Protein AF-A0A8H3B1V2-F1 (afdb_monomer)

Radius of gyration: 26.83 Å; Cα contacts (8 Å, |Δi|>4): 113; chains: 1; bounding box: 73×85×75 Å

Mean predicted aligned error: 14.47 Å

Foldseek 3Di:
DDDDDDDDDDDDDDDDDDDPPPPPDPPPDDADPPVLCVVQDLLVLLLVVLVPDPDLCVLVNVLSRLVSVLLSLVCVLCVPDPLNVVLSVLVSVLSNLCSVQQDPDADPVLSVLLNVLSVVSVVLSVVSVVCSPPVNSVVVVVDVVSVVVSVVSSVSNSVSSVVNSVSSNCVVVVVVVVVPPDDD

Secondary structure (DSSP, 8-state):
--PPP----------------------S-S---HHHHTT-HHHHHHHHHHHH--STTHHHHHHHHHHHHHHHHHHHHHTT-HHHHHHHHHHHHHHHHHHHH--S---HHHHHHHHHHHHHHHHHHHHHHHHTSHHHHHHHHH-HHHHHHHHHHHHHHHHHHHHHHHHH-HHHHHHHHHHS----

Organism: NCBI:txid456999

Structure (mmCIF, N/CA/C/O backbone):
data_AF-A0A8H3B1V2-F1
#
_entry.id   AF-A0A8H3B1V2-F1
#
loop_
_atom_site.group_PDB
_atom_site.id
_atom_site.type_symbol
_atom_site.label_atom_id
_atom_site.label_alt_id
_atom_site.label_comp_id
_atom_site.label_asym_id
_atom_site.label_entity_id
_atom_site.label_seq_id
_atom_site.pdbx_PDB_ins_code
_atom_site.Cartn_x
_atom_site.Cartn_y
_atom_site.Cartn_z
_atom_site.occupancy
_atom_site.B_iso_or_equiv
_atom_site.auth_seq_id
_atom_site.auth_comp_id
_atom_site.auth_asym_id
_atom_site.auth_atom_id
_atom_site.pdbx_PDB_model_num
ATOM 1 N N . MET A 1 1 ? -48.947 58.799 45.509 1.00 44.72 1 MET A N 1
ATOM 2 C CA . MET A 1 1 ? -49.252 57.367 45.323 1.00 44.72 1 MET A CA 1
ATOM 3 C C . MET A 1 1 ? -49.277 57.092 43.830 1.00 44.72 1 MET A C 1
ATOM 5 O O . MET A 1 1 ? -49.995 57.786 43.129 1.00 44.72 1 MET A O 1
ATOM 9 N N . SER A 1 2 ? -48.433 56.148 43.408 1.00 44.19 2 SER A N 1
ATOM 10 C CA . SER A 1 2 ? -48.340 55.470 42.105 1.00 44.19 2 SER A CA 1
ATOM 11 C C . SER A 1 2 ? -48.244 56.312 40.829 1.00 44.19 2 SER A C 1
ATOM 13 O O . SER A 1 2 ? -49.246 56.637 40.202 1.00 44.19 2 SER A O 1
ATOM 15 N N . SER A 1 3 ? -47.002 56.538 40.394 1.00 45.44 3 SER A N 1
ATOM 16 C CA . SER A 1 3 ? -46.664 56.810 38.995 1.00 45.44 3 SER A CA 1
ATOM 17 C C . SER A 1 3 ? -46.372 55.481 38.301 1.00 45.44 3 SER A C 1
ATOM 19 O O . SER A 1 3 ? -45.584 54.682 38.808 1.00 45.44 3 SER A O 1
ATOM 21 N N . GLY A 1 4 ? -47.050 55.237 37.181 1.00 42.41 4 GLY A N 1
ATOM 22 C CA . GLY A 1 4 ? -46.881 54.051 36.350 1.00 42.41 4 GLY A CA 1
ATOM 23 C C . GLY A 1 4 ? -45.582 54.060 35.546 1.00 42.41 4 GLY A C 1
ATOM 24 O O . GLY A 1 4 ? -45.021 55.109 35.237 1.00 42.41 4 GLY A O 1
ATOM 25 N N . THR A 1 5 ? -45.132 52.860 35.203 1.00 55.06 5 THR A N 1
ATOM 26 C CA . THR A 1 5 ? -44.024 52.588 34.283 1.00 55.06 5 THR A CA 1
ATOM 27 C C . THR A 1 5 ? -44.588 52.243 32.903 1.00 55.06 5 THR A C 1
ATOM 29 O O . THR A 1 5 ? -45.595 51.537 32.821 1.00 55.06 5 THR A O 1
ATOM 32 N N . PRO A 1 6 ? -43.921 52.684 31.827 1.00 55.12 6 PRO A N 1
ATOM 33 C CA . PRO A 1 6 ? -43.688 51.806 30.681 1.00 55.12 6 PRO A CA 1
ATOM 34 C C . PRO A 1 6 ? -42.211 51.810 30.214 1.00 55.12 6 PRO A C 1
ATOM 36 O O . PRO A 1 6 ? -41.419 52.604 30.723 1.00 55.12 6 PRO A O 1
ATOM 39 N N . PRO A 1 7 ? -41.823 50.877 29.317 1.00 55.69 7 PRO A N 1
ATOM 40 C CA . PRO A 1 7 ? -40.494 50.262 29.340 1.00 55.69 7 PRO A CA 1
ATOM 41 C C . PRO A 1 7 ? -39.662 50.423 28.044 1.00 55.69 7 PRO A C 1
ATOM 43 O O . PRO A 1 7 ? -40.175 50.873 27.026 1.00 55.69 7 PRO A O 1
ATOM 46 N N . LEU A 1 8 ? -38.427 49.899 28.126 1.00 45.94 8 LEU A N 1
ATOM 47 C CA . LEU A 1 8 ? -37.491 49.463 27.066 1.00 45.94 8 LEU A CA 1
ATOM 48 C C . LEU A 1 8 ? -36.671 50.538 26.332 1.00 45.94 8 LEU A C 1
ATOM 50 O O . LEU A 1 8 ? -37.226 51.387 25.652 1.00 45.94 8 LEU A O 1
ATOM 54 N N . GLU A 1 9 ? -35.343 50.443 26.477 1.00 41.88 9 GLU A N 1
ATOM 55 C CA . GLU A 1 9 ? -34.310 50.319 25.418 1.00 41.88 9 GLU A CA 1
ATOM 56 C C . GLU A 1 9 ? -32.935 50.529 26.086 1.00 41.88 9 GLU A C 1
ATOM 58 O O . GLU A 1 9 ? -32.712 51.508 26.792 1.00 41.88 9 GLU A O 1
ATOM 63 N N . GLU A 1 10 ? -32.150 49.459 26.214 1.00 39.09 10 GLU A N 1
ATOM 64 C CA . GLU A 1 10 ? -31.002 49.120 25.351 1.00 39.09 10 GLU A CA 1
ATOM 65 C C . GLU A 1 10 ? -29.688 49.733 25.856 1.00 39.09 10 GLU A C 1
ATOM 67 O O . GLU A 1 10 ? -29.555 50.939 26.041 1.00 39.09 10 GLU A O 1
ATOM 72 N N . GLY A 1 11 ? -28.697 48.872 26.104 1.00 36.28 11 GLY A N 1
ATOM 73 C CA . GLY A 1 11 ? -27.385 49.317 26.569 1.00 36.28 11 GLY A CA 1
ATOM 74 C C . GLY A 1 11 ? -26.448 48.210 27.039 1.00 36.28 11 GLY A C 1
ATOM 75 O O . GLY A 1 11 ? -25.938 48.292 28.147 1.00 36.28 11 GLY A O 1
ATOM 76 N N . LEU A 1 12 ? -26.274 47.184 26.198 1.00 45.25 12 LEU A N 1
ATOM 77 C CA . LEU A 1 12 ? -25.044 46.400 25.994 1.00 45.25 12 LEU A CA 1
ATOM 78 C C . LEU A 1 12 ? -24.261 45.996 27.259 1.00 45.25 12 LEU A C 1
ATOM 80 O O . LEU A 1 12 ? -23.291 46.637 27.656 1.00 45.25 12 LEU A O 1
ATOM 84 N N . GLY A 1 13 ? -24.666 44.864 27.839 1.00 40.94 13 GLY A N 1
ATOM 85 C CA . GLY A 1 13 ? -23.823 44.081 28.732 1.00 40.94 13 GLY A CA 1
ATOM 86 C C . GLY A 1 13 ? -22.863 43.212 27.925 1.00 40.94 13 GLY A C 1
ATOM 87 O O . GLY A 1 13 ? -23.293 42.387 27.121 1.00 40.94 13 GLY A O 1
ATOM 88 N N . ASP A 1 14 ? -21.577 43.436 28.168 1.00 47.66 14 ASP A N 1
ATOM 89 C CA . ASP A 1 14 ? -20.434 42.594 27.831 1.00 47.66 14 ASP A CA 1
ATOM 90 C C . ASP A 1 14 ? -20.751 41.096 27.970 1.00 47.66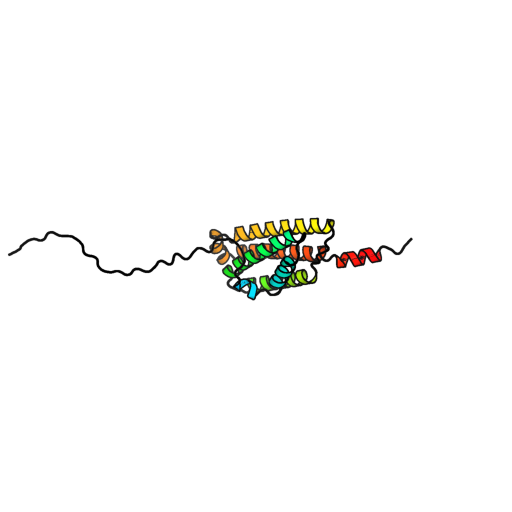 14 ASP A C 1
ATOM 92 O O . ASP A 1 14 ? -21.184 40.620 29.023 1.00 47.66 14 ASP A O 1
ATOM 96 N N . SER A 1 15 ? -20.515 40.334 26.909 1.00 48.78 15 SER A N 1
ATOM 97 C CA . SER A 1 15 ? -20.339 38.887 26.989 1.00 48.78 15 SER A CA 1
ATOM 98 C C . SER A 1 15 ? -19.391 38.463 25.883 1.00 48.78 15 SER A C 1
ATOM 100 O O . SER A 1 15 ? -19.777 38.218 24.742 1.00 48.78 15 SER A O 1
ATOM 102 N N . ASP A 1 16 ? -18.123 38.438 26.280 1.00 49.28 16 ASP A N 1
ATOM 103 C CA . ASP A 1 16 ? -17.063 37.593 25.757 1.00 49.28 16 ASP A CA 1
ATOM 104 C C . ASP A 1 16 ? -17.637 36.190 25.493 1.00 49.28 16 ASP A C 1
ATOM 106 O O . ASP A 1 16 ? -17.950 35.439 26.422 1.00 49.28 16 ASP A O 1
ATOM 110 N N . VAL A 1 17 ? -17.881 35.868 24.220 1.00 44.25 17 VAL A N 1
ATOM 111 C CA . VAL A 1 17 ? -18.186 34.502 23.810 1.00 44.25 17 VAL A CA 1
ATOM 112 C C . VAL A 1 17 ? 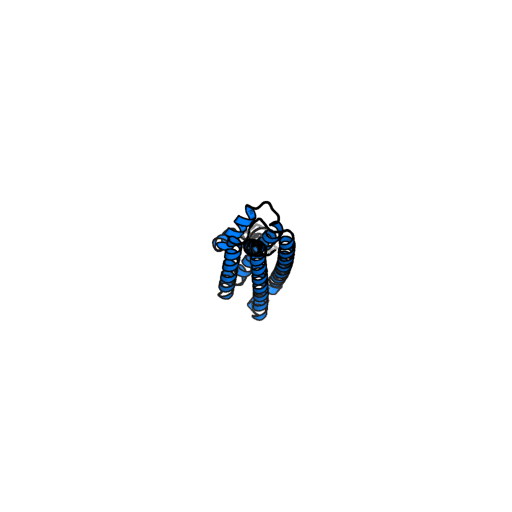-17.159 34.070 22.783 1.00 44.25 17 VAL A C 1
ATOM 114 O O . VAL A 1 17 ? -16.997 34.659 21.714 1.00 44.25 17 VAL A O 1
ATOM 117 N N . CYS A 1 18 ? -16.432 33.052 23.223 1.00 33.84 18 CYS A N 1
ATOM 118 C CA . CYS A 1 18 ? -15.423 32.264 22.560 1.00 33.84 18 CYS A CA 1
ATOM 119 C C . CYS A 1 18 ? -15.391 32.385 21.037 1.00 33.84 18 CYS A C 1
ATOM 121 O O . CYS A 1 18 ? -16.348 32.065 20.332 1.00 33.84 18 CYS A O 1
ATOM 123 N N . VAL A 1 19 ? -14.192 32.711 20.555 1.00 41.91 19 VAL A N 1
ATOM 124 C CA . VAL A 1 19 ? -13.673 32.310 19.251 1.00 41.91 19 VAL A CA 1
ATOM 125 C C . VAL A 1 19 ? -14.078 30.856 19.013 1.00 41.91 19 VAL A C 1
ATOM 127 O O . VAL A 1 19 ? -13.478 29.929 19.556 1.00 41.91 19 VAL A O 1
ATOM 130 N N . HIS A 1 20 ? -15.123 30.646 18.215 1.00 34.72 20 HIS A N 1
ATOM 131 C CA . HIS A 1 20 ? -15.325 29.366 17.571 1.00 34.72 20 HIS A CA 1
ATOM 132 C C . HIS A 1 20 ? -14.167 29.241 16.597 1.00 34.72 20 HIS A C 1
ATOM 134 O O . HIS A 1 20 ? -14.198 29.776 15.489 1.00 34.72 20 HIS A O 1
ATOM 140 N N . THR A 1 21 ? -13.111 28.578 17.057 1.00 36.75 21 THR A N 1
ATOM 141 C CA . THR A 1 21 ? -12.108 27.969 16.204 1.00 36.75 21 THR A CA 1
ATOM 142 C C . THR A 1 21 ? -12.881 27.060 15.263 1.00 36.75 21 THR A C 1
ATOM 144 O O . THR A 1 21 ? -13.226 25.928 15.594 1.00 36.75 21 THR A O 1
ATOM 147 N N . THR A 1 22 ? -13.228 27.607 14.102 1.00 38.03 22 THR A N 1
ATOM 148 C CA . THR A 1 22 ? -13.535 26.856 12.895 1.00 38.03 22 THR A CA 1
ATOM 149 C C . THR A 1 22 ? -12.269 26.057 12.627 1.00 38.03 22 THR A C 1
ATOM 151 O O . THR A 1 22 ? -11.330 26.536 11.991 1.00 38.03 22 THR A O 1
ATOM 154 N N . SER A 1 23 ? -12.206 24.878 13.241 1.00 38.22 23 SER A N 1
ATOM 155 C CA . SER A 1 23 ? -11.224 23.865 12.916 1.00 38.22 23 SER A CA 1
ATOM 156 C C . SER A 1 23 ? -11.402 23.585 11.427 1.00 38.22 23 SER A C 1
ATOM 158 O O . SER A 1 23 ? -12.519 23.239 11.024 1.00 38.22 23 SER A O 1
ATOM 160 N N . PRO A 1 24 ? -10.382 23.797 10.582 1.00 42.84 24 PRO A N 1
ATOM 161 C CA . PRO A 1 24 ? -10.482 23.350 9.213 1.00 42.84 24 PRO A CA 1
ATOM 162 C C . PRO A 1 24 ? -10.619 21.830 9.269 1.00 42.84 24 PRO A C 1
ATOM 164 O O . PRO A 1 24 ? -9.755 21.127 9.790 1.00 42.84 24 PRO A O 1
ATOM 167 N N . VAL A 1 25 ? -11.758 21.346 8.778 1.00 41.69 25 VAL A N 1
ATOM 168 C CA . VAL A 1 25 ? -11.948 19.955 8.367 1.00 41.69 25 VAL A CA 1
ATOM 169 C C . VAL A 1 25 ? -10.674 19.528 7.631 1.00 41.69 25 VAL A C 1
ATOM 171 O O . VAL A 1 25 ? -10.288 20.244 6.699 1.00 41.69 25 VAL A O 1
ATOM 174 N N . PRO A 1 26 ? -9.996 18.430 8.014 1.00 41.22 26 PRO A N 1
ATOM 175 C CA . PRO A 1 26 ? -8.922 17.902 7.196 1.00 41.22 26 PRO A CA 1
ATOM 176 C C . PRO A 1 26 ? -9.546 17.507 5.864 1.00 41.22 26 PRO A C 1
ATOM 178 O O . PRO A 1 26 ? -10.325 16.558 5.768 1.00 41.22 26 PRO A O 1
ATOM 181 N N . LEU A 1 27 ? -9.285 18.334 4.858 1.00 43.75 27 LEU A N 1
ATOM 182 C CA . LEU A 1 27 ? -9.580 18.035 3.476 1.00 43.75 27 LEU A CA 1
ATOM 183 C C . LEU A 1 27 ? -8.853 16.735 3.151 1.00 43.75 27 LEU A C 1
ATOM 185 O O . LEU A 1 27 ? -7.631 16.661 3.241 1.00 43.75 27 LEU A O 1
ATOM 189 N N . ILE A 1 28 ? -9.637 15.728 2.779 1.00 58.84 28 ILE A N 1
ATOM 190 C CA . ILE A 1 28 ? -9.201 14.620 1.937 1.00 58.84 28 ILE A CA 1
ATOM 191 C C . ILE A 1 28 ? -8.388 15.241 0.794 1.00 58.84 28 ILE A C 1
ATOM 193 O O . ILE A 1 28 ? -8.949 15.960 -0.035 1.00 58.84 28 ILE A O 1
ATOM 197 N N . GLY A 1 29 ? -7.071 15.044 0.790 1.00 55.31 29 GLY A N 1
ATOM 198 C CA . GLY A 1 29 ? -6.213 15.637 -0.229 1.00 55.31 29 GLY A CA 1
ATOM 199 C C . GLY A 1 29 ? -4.761 15.812 0.196 1.00 55.31 29 GLY A C 1
ATOM 200 O O . GLY A 1 29 ? -4.422 16.751 0.906 1.00 55.31 29 GLY A O 1
ATOM 201 N N . ASP A 1 30 ? -3.931 14.939 -0.368 1.00 52.28 30 ASP A N 1
ATOM 202 C CA . ASP A 1 30 ? -2.479 15.015 -0.501 1.00 52.28 30 ASP A CA 1
ATOM 203 C C . ASP A 1 30 ? -1.620 14.830 0.758 1.00 52.28 30 ASP A C 1
ATOM 205 O O . ASP A 1 30 ? -1.259 15.760 1.477 1.00 52.28 30 ASP A O 1
ATOM 209 N N . ARG A 1 31 ? -1.115 13.592 0.825 1.00 48.38 31 ARG A N 1
ATOM 210 C CA . ARG A 1 31 ? 0.045 13.101 1.573 1.00 48.38 31 ARG A CA 1
ATOM 211 C C . ARG A 1 31 ? -0.275 12.650 3.003 1.00 48.38 31 ARG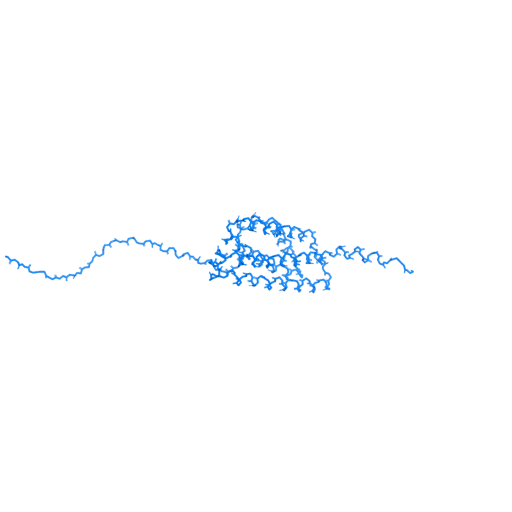 A C 1
ATOM 213 O O . ARG A 1 31 ? -0.830 13.428 3.774 1.00 48.38 31 ARG A O 1
ATOM 220 N N . PRO A 1 32 ? 0.140 11.424 3.385 1.00 53.34 32 PRO A N 1
ATOM 221 C CA . PRO A 1 32 ? 0.026 10.990 4.769 1.00 53.34 32 PRO A CA 1
ATOM 222 C C . PRO A 1 32 ? 0.752 11.997 5.680 1.00 53.34 32 PRO A C 1
ATOM 224 O O . PRO A 1 32 ? 1.804 12.517 5.275 1.00 53.34 32 PRO A O 1
ATOM 227 N N . PRO A 1 33 ? 0.208 12.296 6.877 1.00 57.03 33 PRO A N 1
ATOM 228 C CA . PRO A 1 33 ? 0.821 13.215 7.833 1.00 57.03 33 PRO A CA 1
ATOM 229 C C . PRO A 1 33 ? 2.311 12.902 8.013 1.00 57.03 33 PRO A C 1
ATOM 231 O O . PRO A 1 33 ? 2.701 11.736 8.027 1.00 57.03 33 PRO A O 1
ATOM 234 N N . HIS A 1 34 ? 3.166 13.920 8.133 1.00 53.84 34 HIS A N 1
ATOM 235 C CA . HIS A 1 34 ? 4.619 13.711 8.249 1.00 53.84 34 HIS A CA 1
ATOM 236 C C . HIS A 1 34 ? 4.968 12.768 9.420 1.00 53.84 34 HIS A C 1
ATOM 238 O O . HIS A 1 34 ? 5.869 11.943 9.311 1.00 53.84 34 HIS A O 1
ATOM 244 N N . ASP A 1 35 ? 4.164 12.846 10.475 1.00 67.12 35 ASP A N 1
ATOM 245 C CA . ASP A 1 35 ? 4.213 12.111 11.735 1.00 67.12 35 ASP A CA 1
ATOM 246 C C . ASP A 1 35 ? 3.841 10.620 11.562 1.00 67.12 35 ASP A C 1
ATOM 248 O O . ASP A 1 35 ? 4.329 9.753 12.290 1.00 67.12 35 ASP A O 1
ATOM 252 N N . PHE A 1 36 ? 3.005 10.301 10.562 1.00 71.44 36 PHE A N 1
ATOM 253 C CA . PHE A 1 36 ? 2.617 8.927 10.227 1.00 71.44 36 PHE A CA 1
ATOM 254 C C . PHE A 1 36 ? 3.836 8.146 9.737 1.00 71.44 36 PHE A C 1
ATOM 256 O O . PHE A 1 36 ? 4.174 7.094 10.273 1.00 71.44 36 PHE A O 1
ATOM 263 N N . LEU A 1 37 ? 4.564 8.699 8.763 1.00 76.44 37 LEU A N 1
ATOM 264 C CA . LEU A 1 37 ? 5.698 8.017 8.134 1.00 76.44 37 LEU A CA 1
ATOM 265 C C . LEU A 1 37 ? 6.893 7.800 9.079 1.00 76.44 37 LEU A C 1
ATOM 267 O O . LEU A 1 37 ? 7.723 6.932 8.805 1.00 76.44 37 LEU A O 1
ATOM 271 N N . GLU A 1 38 ? 6.979 8.524 10.203 1.00 77.50 38 GLU A N 1
ATOM 272 C CA . GLU A 1 38 ? 8.048 8.350 11.203 1.00 77.50 38 GLU A CA 1
ATOM 273 C C . GLU A 1 38 ? 8.087 6.932 11.794 1.00 77.50 38 GLU A C 1
ATOM 275 O O . GLU A 1 38 ? 9.154 6.445 12.167 1.00 77.50 38 GLU A O 1
ATOM 280 N N . HIS A 1 39 ? 6.944 6.241 11.816 1.00 83.75 39 HIS A N 1
ATOM 281 C CA . HIS A 1 39 ? 6.802 4.902 12.390 1.00 83.75 39 HIS A CA 1
ATOM 282 C C . HIS A 1 39 ? 6.822 3.776 11.342 1.00 83.75 39 HIS A C 1
ATOM 284 O O . HIS A 1 39 ? 6.588 2.615 11.691 1.00 83.75 39 HIS A O 1
ATOM 290 N N . TRP A 1 40 ? 7.095 4.119 10.080 1.00 91.94 40 TRP A N 1
ATOM 291 C CA . TRP A 1 40 ? 7.009 3.247 8.908 1.00 91.94 40 TRP A CA 1
ATOM 292 C C . TRP A 1 40 ? 8.348 3.215 8.164 1.00 91.94 40 TRP A C 1
ATOM 294 O O . TRP A 1 40 ? 8.591 3.970 7.214 1.00 91.94 40 TRP A O 1
ATOM 304 N N . THR A 1 41 ? 9.259 2.362 8.636 1.00 93.00 41 THR A N 1
ATOM 305 C CA . THR A 1 41 ? 10.661 2.346 8.193 1.00 93.00 41 THR A CA 1
ATOM 306 C C . THR A 1 41 ? 10.779 1.893 6.741 1.00 93.00 41 THR A C 1
ATOM 308 O O . THR A 1 41 ? 11.399 2.573 5.916 1.00 93.00 41 THR A O 1
ATOM 311 N N . HIS A 1 42 ? 10.174 0.754 6.415 1.00 93.56 42 HIS A N 1
ATOM 312 C CA . HIS A 1 42 ? 10.312 0.114 5.116 1.00 93.56 42 HIS A CA 1
ATOM 313 C C . HIS A 1 42 ? 9.419 0.757 4.058 1.00 93.56 42 HIS A C 1
ATOM 315 O O . HIS A 1 42 ? 9.868 0.940 2.925 1.00 93.56 42 HIS A O 1
ATOM 321 N N . LEU A 1 43 ? 8.210 1.198 4.420 1.00 92.06 43 LEU A N 1
ATOM 322 C CA . LEU A 1 43 ? 7.373 1.998 3.519 1.00 92.06 43 LEU A CA 1
ATOM 323 C C . LEU A 1 43 ? 8.077 3.305 3.126 1.00 92.06 43 LEU A C 1
ATOM 325 O O . LEU A 1 43 ? 8.139 3.646 1.944 1.00 92.06 43 LEU A O 1
ATOM 329 N N . THR A 1 44 ? 8.677 4.012 4.090 1.00 90.12 44 THR A N 1
ATOM 330 C CA . THR A 1 44 ? 9.429 5.244 3.807 1.00 90.12 44 THR A CA 1
ATOM 331 C C . THR A 1 44 ? 10.642 4.974 2.918 1.00 90.12 44 THR A C 1
ATOM 333 O O . THR A 1 44 ? 10.909 5.737 1.987 1.00 90.12 44 THR A O 1
ATOM 336 N N . ALA A 1 45 ? 11.381 3.889 3.170 1.00 88.94 45 ALA A N 1
ATOM 337 C CA . ALA A 1 45 ? 12.502 3.490 2.324 1.00 88.94 45 ALA A CA 1
ATOM 338 C C . ALA A 1 45 ? 12.053 3.192 0.884 1.00 88.94 45 ALA A C 1
ATOM 340 O O . ALA A 1 45 ? 12.677 3.668 -0.065 1.00 88.94 45 ALA A O 1
ATOM 341 N N . PHE A 1 46 ? 10.942 2.471 0.716 1.00 88.38 46 PHE A N 1
ATOM 342 C CA . PHE A 1 46 ? 10.423 2.129 -0.603 1.00 88.38 46 PHE A CA 1
ATOM 343 C C . PHE A 1 46 ? 9.898 3.352 -1.365 1.00 88.38 46 PHE A C 1
ATOM 345 O O . PHE A 1 46 ? 10.213 3.535 -2.538 1.00 88.38 46 PHE A O 1
ATOM 352 N N . LEU A 1 47 ? 9.183 4.262 -0.699 1.00 87.94 47 LEU A N 1
ATOM 353 C CA . LEU A 1 47 ? 8.749 5.525 -1.304 1.00 87.94 47 LEU A CA 1
ATOM 354 C C . LEU A 1 47 ? 9.926 6.394 -1.769 1.00 87.94 47 LEU A C 1
ATOM 356 O O . LEU A 1 47 ? 9.820 7.053 -2.803 1.00 87.94 47 LEU A O 1
ATOM 360 N N . ARG A 1 48 ? 11.047 6.392 -1.032 1.00 85.94 48 ARG A N 1
ATOM 361 C CA . ARG A 1 48 ? 12.285 7.077 -1.444 1.00 85.94 48 ARG A CA 1
ATOM 362 C C . ARG A 1 48 ? 12.899 6.431 -2.682 1.00 85.94 48 ARG A C 1
ATOM 364 O O . ARG A 1 48 ? 13.212 7.151 -3.623 1.00 85.94 48 ARG A O 1
ATOM 371 N N . LEU A 1 49 ? 12.971 5.098 -2.727 1.00 82.44 49 LEU A N 1
ATOM 372 C CA . LEU A 1 49 ? 13.420 4.363 -3.915 1.00 82.44 49 LEU A CA 1
ATOM 373 C C . LEU A 1 49 ? 12.596 4.757 -5.156 1.00 82.44 49 LEU A C 1
ATOM 375 O O . LEU A 1 49 ? 13.150 5.089 -6.199 1.00 82.44 49 LEU A O 1
ATOM 379 N N . LEU A 1 50 ? 11.269 4.831 -5.020 1.00 82.19 50 LEU A N 1
ATOM 380 C CA . LEU A 1 50 ? 10.361 5.255 -6.094 1.00 82.19 50 LEU A CA 1
ATOM 381 C C . LEU A 1 50 ? 10.411 6.767 -6.403 1.00 82.19 50 LEU A C 1
ATOM 383 O O . LEU A 1 50 ? 9.845 7.225 -7.401 1.00 82.19 50 LEU A O 1
ATOM 387 N N . ALA A 1 51 ? 11.016 7.584 -5.539 1.00 78.69 51 ALA A N 1
ATOM 388 C CA . ALA A 1 51 ? 11.217 9.010 -5.786 1.00 78.69 51 ALA A CA 1
ATOM 389 C C . ALA A 1 51 ? 12.452 9.272 -6.654 1.00 78.69 51 ALA A C 1
ATOM 391 O O . ALA A 1 51 ? 12.404 10.172 -7.493 1.00 78.69 51 ALA A O 1
ATOM 392 N N . ASP A 1 52 ? 13.498 8.465 -6.481 1.00 67.38 52 ASP A N 1
ATOM 393 C CA . ASP A 1 52 ? 14.759 8.583 -7.215 1.00 67.38 52 ASP A CA 1
ATOM 394 C C . ASP A 1 52 ? 14.658 8.037 -8.654 1.00 67.38 52 ASP A C 1
ATOM 396 O O . ASP A 1 52 ? 15.415 8.441 -9.541 1.00 67.38 52 ASP A O 1
ATOM 400 N N . GLU A 1 53 ? 13.682 7.164 -8.926 1.00 60.34 53 GLU A N 1
ATOM 401 C CA . GLU A 1 53 ? 13.458 6.588 -10.253 1.00 60.34 53 GLU A CA 1
ATOM 402 C C . GLU A 1 53 ? 12.516 7.447 -11.118 1.00 60.34 53 GLU A C 1
ATOM 404 O O . GLU A 1 53 ? 11.297 7.459 -10.949 1.00 60.34 53 GLU A O 1
ATOM 409 N N . SER A 1 54 ? 13.080 8.142 -12.113 1.00 49.50 54 SER A N 1
ATOM 410 C CA . SER A 1 54 ? 12.324 8.799 -13.193 1.00 49.50 54 SER A CA 1
ATOM 411 C C . SER A 1 54 ? 12.062 7.807 -14.337 1.00 49.50 54 SER A C 1
ATOM 413 O O . SER A 1 54 ? 12.731 7.823 -15.367 1.00 49.50 54 SER A O 1
ATOM 415 N N . GLY A 1 55 ? 11.121 6.879 -14.144 1.00 53.22 55 GLY A N 1
ATOM 416 C CA . GLY A 1 55 ? 10.892 5.779 -15.090 1.00 53.22 55 GLY A CA 1
ATOM 417 C C . GLY A 1 55 ? 9.491 5.152 -15.027 1.00 53.22 55 GLY A C 1
ATOM 418 O O . GLY A 1 55 ? 8.591 5.740 -14.430 1.00 53.22 55 GLY A O 1
ATOM 419 N N . PRO A 1 56 ? 9.279 3.958 -15.624 1.00 51.91 56 PRO A N 1
ATOM 420 C CA . PRO A 1 56 ? 8.000 3.217 -15.662 1.00 51.91 56 PRO A CA 1
ATOM 421 C C . PRO A 1 56 ? 7.476 2.743 -14.286 1.00 51.91 56 PRO A C 1
ATOM 423 O O . PRO A 1 56 ? 6.582 1.911 -14.195 1.00 51.91 56 PRO A O 1
ATOM 426 N N . THR A 1 57 ? 7.996 3.305 -13.198 1.00 64.00 57 THR A N 1
ATOM 427 C CA . THR A 1 57 ? 7.616 3.085 -11.799 1.00 64.00 57 THR A CA 1
ATOM 428 C C . THR A 1 57 ? 6.413 3.919 -11.347 1.00 64.00 57 THR A C 1
ATOM 430 O O . THR A 1 57 ? 6.013 3.865 -10.184 1.00 64.00 57 THR A O 1
ATOM 433 N N . ILE A 1 58 ? 5.806 4.688 -12.254 1.00 72.81 58 ILE A N 1
ATOM 434 C CA . ILE A 1 58 ? 4.652 5.551 -11.963 1.00 72.81 58 ILE A CA 1
ATOM 435 C C . ILE A 1 58 ? 3.459 4.764 -11.381 1.00 72.81 58 ILE A C 1
ATOM 437 O O . ILE A 1 58 ? 2.928 5.217 -10.363 1.00 72.81 58 ILE A O 1
ATOM 441 N N . PRO A 1 59 ? 3.051 3.597 -11.929 1.00 81.62 59 PRO A N 1
ATOM 442 C CA . PRO A 1 59 ? 1.880 2.877 -11.420 1.00 81.62 59 PRO A CA 1
ATOM 443 C C . PRO A 1 59 ? 2.063 2.402 -9.975 1.00 81.62 59 PRO A C 1
ATOM 445 O O . PRO A 1 59 ? 1.217 2.664 -9.122 1.00 81.62 59 PRO A O 1
ATOM 448 N N . ILE A 1 60 ? 3.210 1.785 -9.670 1.00 84.88 60 ILE A N 1
ATOM 449 C CA . ILE A 1 60 ? 3.495 1.287 -8.319 1.00 84.88 60 ILE A CA 1
ATOM 450 C C . ILE A 1 60 ? 3.632 2.434 -7.318 1.00 84.88 60 ILE A C 1
ATOM 452 O O . ILE A 1 60 ? 3.140 2.336 -6.200 1.00 84.88 60 ILE A O 1
ATOM 456 N N . LYS A 1 61 ? 4.230 3.559 -7.722 1.00 86.19 61 LYS A N 1
ATOM 457 C CA . LYS A 1 61 ? 4.346 4.741 -6.866 1.00 86.19 61 LYS A CA 1
ATOM 458 C C . LYS A 1 61 ? 2.988 5.320 -6.498 1.00 86.19 61 LYS A C 1
ATOM 460 O O . LYS A 1 61 ? 2.776 5.625 -5.329 1.00 86.19 61 LYS A O 1
ATOM 465 N N . SER A 1 62 ? 2.087 5.446 -7.472 1.00 88.31 62 SER A N 1
ATOM 466 C CA . SER A 1 62 ? 0.724 5.929 -7.233 1.00 88.31 62 SER A CA 1
ATOM 467 C C . SER A 1 62 ? 0.015 5.054 -6.202 1.00 88.31 62 SER A C 1
ATOM 469 O O . SER A 1 62 ? -0.454 5.550 -5.181 1.00 88.31 62 SER A O 1
ATOM 471 N N . VAL A 1 63 ? 0.046 3.739 -6.421 1.00 91.00 63 VAL A N 1
ATOM 472 C CA . VAL A 1 63 ? -0.594 2.759 -5.541 1.00 91.00 63 VAL A CA 1
ATOM 473 C C . VAL A 1 63 ? -0.011 2.774 -4.128 1.00 91.00 63 VAL A C 1
ATOM 475 O O . VAL A 1 63 ? -0.754 2.703 -3.156 1.00 91.00 63 VAL A O 1
ATOM 478 N N . VAL A 1 64 ? 1.311 2.885 -3.977 1.00 90.62 64 VAL A N 1
ATOM 479 C CA . VAL A 1 64 ? 1.954 2.900 -2.651 1.00 90.62 64 VAL A CA 1
ATOM 480 C C . VAL A 1 64 ? 1.616 4.176 -1.878 1.00 90.62 64 VAL A C 1
ATOM 482 O O . VAL A 1 64 ? 1.419 4.114 -0.666 1.00 90.62 64 VAL A O 1
ATOM 485 N N . ILE A 1 65 ? 1.523 5.324 -2.556 1.00 90.06 65 ILE A N 1
ATOM 486 C CA . ILE A 1 65 ? 1.090 6.584 -1.932 1.00 90.06 65 ILE A CA 1
ATOM 487 C C . ILE A 1 65 ? -0.354 6.461 -1.440 1.00 90.06 65 ILE A C 1
ATOM 489 O O . ILE A 1 65 ? -0.656 6.845 -0.312 1.00 90.06 65 ILE A O 1
ATOM 493 N N . GLU A 1 66 ? -1.230 5.898 -2.265 1.00 90.56 66 GLU A N 1
ATOM 494 C CA . GLU A 1 66 ? -2.637 5.719 -1.922 1.00 90.56 66 GLU A CA 1
ATOM 495 C C . GLU A 1 66 ? -2.852 4.696 -0.802 1.00 90.56 66 GLU A C 1
ATOM 497 O O . GLU A 1 66 ? -3.662 4.909 0.099 1.00 90.56 66 GLU A O 1
ATOM 502 N N . LEU A 1 67 ? -2.072 3.616 -0.806 1.00 92.19 67 LEU A N 1
ATOM 503 C CA . LEU A 1 67 ? -2.046 2.648 0.281 1.00 92.19 67 LEU A CA 1
ATOM 504 C C . LEU A 1 67 ? -1.586 3.300 1.592 1.00 92.19 67 LEU A C 1
ATOM 506 O O . LEU A 1 67 ? -2.202 3.056 2.626 1.00 92.19 67 LEU A O 1
ATOM 510 N N . ALA A 1 68 ? -0.560 4.156 1.563 1.00 90.50 68 ALA A N 1
ATOM 511 C CA . ALA A 1 68 ? -0.099 4.879 2.750 1.00 90.50 68 ALA A CA 1
ATOM 512 C C . ALA A 1 68 ? -1.195 5.781 3.345 1.00 90.50 68 ALA A C 1
ATOM 514 O O . ALA A 1 68 ? -1.388 5.787 4.558 1.00 90.50 68 ALA A O 1
ATOM 515 N N . ASP A 1 69 ? -1.945 6.488 2.496 1.00 87.75 69 ASP A N 1
ATOM 516 C CA . ASP A 1 69 ? -3.103 7.288 2.911 1.00 87.75 69 ASP A CA 1
ATOM 517 C C . ASP A 1 69 ? -4.203 6.414 3.542 1.00 87.75 69 ASP A C 1
ATOM 519 O O . ASP A 1 69 ? -4.676 6.685 4.647 1.00 87.75 69 ASP A O 1
ATOM 523 N N . SER A 1 70 ? -4.542 5.292 2.898 1.00 88.25 70 SER A N 1
ATOM 524 C CA . SER A 1 70 ? -5.529 4.340 3.423 1.00 88.25 70 SER A CA 1
ATOM 525 C C . SER A 1 70 ? -5.132 3.788 4.794 1.00 88.25 70 SER A C 1
ATOM 527 O O . SER A 1 70 ? -5.974 3.674 5.680 1.00 88.25 70 SER A O 1
ATOM 529 N N . ILE A 1 71 ? -3.854 3.448 4.994 1.00 87.56 71 ILE A N 1
ATOM 530 C CA . ILE A 1 71 ? -3.362 2.946 6.284 1.00 87.56 71 ILE A CA 1
ATOM 531 C C . ILE A 1 71 ? -3.482 4.017 7.374 1.00 87.56 71 ILE A C 1
ATOM 533 O O . ILE A 1 71 ? -3.903 3.687 8.479 1.00 87.56 71 ILE A O 1
ATOM 537 N N . GLY A 1 72 ? -3.178 5.283 7.071 1.00 84.88 72 GLY A N 1
ATOM 538 C CA . GLY A 1 72 ? -3.355 6.386 8.023 1.00 84.88 72 GLY A CA 1
ATOM 539 C C . GLY A 1 72 ? -4.808 6.535 8.487 1.00 84.88 72 GLY A C 1
ATOM 540 O O . GLY A 1 72 ? -5.069 6.725 9.676 1.00 84.88 72 GLY A O 1
ATOM 541 N N . ASN A 1 73 ? -5.768 6.353 7.575 1.00 81.19 73 ASN A N 1
ATOM 542 C CA . ASN A 1 73 ? -7.195 6.365 7.914 1.00 81.19 73 ASN A CA 1
ATOM 543 C C . ASN A 1 73 ? -7.577 5.203 8.851 1.00 81.19 73 ASN A C 1
ATOM 545 O O . ASN A 1 73 ? -8.323 5.399 9.812 1.00 81.19 73 ASN A O 1
ATOM 549 N N . VAL A 1 74 ? -7.038 4.003 8.609 1.00 80.25 74 VAL A N 1
ATOM 550 C CA . VAL A 1 74 ? -7.272 2.826 9.463 1.00 80.25 74 VAL A CA 1
ATOM 551 C C . VAL A 1 74 ? -6.587 2.954 10.823 1.00 80.25 74 VAL A C 1
ATOM 553 O O . VAL A 1 74 ? -7.177 2.564 11.827 1.00 80.25 74 VAL A O 1
ATOM 556 N N . GLU A 1 75 ? -5.382 3.525 10.895 1.00 82.44 75 GLU A N 1
ATOM 557 C CA . GLU A 1 75 ? -4.689 3.788 12.164 1.00 82.44 75 GLU A CA 1
ATOM 558 C C . GLU A 1 75 ? -5.515 4.703 13.067 1.00 82.44 75 GLU A C 1
ATOM 560 O O . GLU A 1 75 ? -5.733 4.387 14.238 1.00 82.44 75 GLU A O 1
ATOM 565 N N . GLY A 1 76 ? -6.022 5.807 12.507 1.00 73.81 76 GLY A N 1
ATOM 566 C CA . GLY A 1 76 ? -6.886 6.736 13.230 1.00 73.81 76 GLY A CA 1
ATOM 567 C C . GLY A 1 76 ? -8.172 6.076 13.734 1.00 73.81 76 GLY A C 1
ATOM 568 O O . GLY A 1 76 ? -8.679 6.443 14.794 1.00 73.81 76 GLY A O 1
ATOM 569 N N . PHE A 1 77 ? -8.675 5.073 13.010 1.00 72.94 77 PHE A N 1
ATOM 570 C CA . PHE A 1 77 ? -9.866 4.320 13.386 1.00 72.94 77 PHE A CA 1
ATOM 571 C C . PHE A 1 77 ? -9.597 3.262 14.473 1.00 72.94 77 PHE A C 1
ATOM 573 O O . PHE A 1 77 ? -10.287 3.231 15.494 1.00 72.94 77 PHE A O 1
ATOM 580 N N . LEU A 1 78 ? -8.590 2.407 14.273 1.00 74.19 78 LEU A N 1
ATOM 581 C CA . LEU A 1 78 ? -8.238 1.313 15.187 1.00 74.19 78 LEU A CA 1
ATOM 582 C C . LEU A 1 78 ? -7.446 1.780 16.412 1.00 74.19 78 LEU A C 1
ATOM 584 O O . LEU A 1 78 ? -7.268 1.006 17.353 1.00 74.19 78 LEU A O 1
ATOM 588 N N . ASN A 1 79 ? -6.976 3.031 16.412 1.00 74.12 79 ASN A N 1
ATOM 589 C CA . ASN A 1 79 ? -6.252 3.666 17.511 1.00 74.12 79 ASN A CA 1
ATOM 590 C C . ASN A 1 79 ? -5.081 2.805 18.028 1.00 74.12 79 ASN A C 1
ATOM 592 O O . ASN A 1 79 ? -4.891 2.654 19.236 1.00 74.12 79 ASN A O 1
ATOM 596 N N . GLY A 1 80 ? -4.327 2.187 17.115 1.00 67.50 80 GLY A N 1
ATOM 597 C CA . GLY A 1 80 ? -3.174 1.354 17.474 1.00 67.50 80 GLY A CA 1
ATOM 598 C C . GLY A 1 80 ? -3.517 0.028 18.168 1.00 67.50 80 GLY A C 1
ATOM 599 O O . GLY A 1 80 ? -2.703 -0.488 18.930 1.00 67.50 80 GLY A O 1
ATOM 600 N N . GLY A 1 81 ? -4.724 -0.512 17.964 1.00 80.62 81 GLY A N 1
ATOM 601 C CA . GLY A 1 81 ? -5.116 -1.831 18.473 1.00 80.62 81 GLY A CA 1
ATOM 602 C C . GLY A 1 81 ? -4.294 -2.996 17.893 1.00 80.62 81 GLY A C 1
ATOM 603 O O . GLY A 1 81 ? -3.561 -2.841 16.918 1.00 80.62 81 GLY A O 1
ATOM 604 N N . GLU A 1 82 ? -4.446 -4.193 18.471 1.00 86.31 82 GLU A N 1
ATOM 605 C CA . GLU A 1 82 ? -3.695 -5.403 18.076 1.00 86.31 82 GLU A CA 1
ATOM 606 C C . GLU A 1 82 ? -3.815 -5.723 16.576 1.00 86.31 82 GLU A C 1
ATOM 608 O O . GLU A 1 82 ? -2.827 -6.064 15.927 1.00 86.31 82 GLU A O 1
ATOM 613 N N . GLU A 1 83 ? -5.007 -5.557 16.004 1.00 84.75 83 GLU A N 1
ATOM 614 C CA . GLU A 1 83 ? -5.270 -5.795 14.581 1.00 84.75 83 GLU A CA 1
ATOM 615 C C . GLU A 1 83 ? -4.515 -4.809 13.682 1.00 84.75 83 GLU A C 1
ATOM 617 O O . GLU A 1 83 ? -3.985 -5.203 12.640 1.00 84.75 83 GLU A O 1
ATOM 622 N N . TYR A 1 84 ? -4.405 -3.547 14.109 1.00 86.12 84 TYR A N 1
ATOM 623 C CA . TYR A 1 84 ? -3.616 -2.544 13.400 1.00 86.12 84 TYR A CA 1
ATOM 624 C C . TYR A 1 84 ? -2.126 -2.880 13.448 1.00 86.12 84 TYR A C 1
ATOM 626 O O . TYR A 1 84 ? -1.464 -2.860 12.415 1.00 86.12 84 TYR A O 1
ATOM 634 N N . GLU A 1 85 ? -1.598 -3.257 14.613 1.00 89.56 85 GLU A N 1
ATOM 635 C CA . GLU A 1 85 ? -0.190 -3.646 14.742 1.00 89.56 85 GLU A CA 1
ATOM 636 C C . GLU A 1 85 ? 0.131 -4.910 13.930 1.00 89.56 85 GLU A C 1
ATOM 638 O O . GLU A 1 85 ? 1.175 -5.001 13.279 1.00 89.56 85 GLU A O 1
ATOM 643 N N . ALA A 1 86 ? -0.782 -5.884 13.891 1.00 91.00 86 ALA A N 1
ATOM 644 C CA . ALA A 1 86 ? -0.638 -7.066 13.046 1.00 91.00 86 ALA A CA 1
ATOM 645 C C . ALA A 1 86 ? -0.611 -6.697 11.552 1.00 91.00 86 ALA A C 1
ATOM 647 O O . ALA A 1 86 ? 0.245 -7.186 10.807 1.00 91.00 86 ALA A O 1
ATOM 648 N N . LEU A 1 87 ? -1.512 -5.812 11.114 1.00 91.31 87 LEU A N 1
ATOM 649 C CA . LEU A 1 87 ? -1.546 -5.298 9.747 1.00 91.31 87 LEU A CA 1
ATOM 650 C C . LEU A 1 87 ? -0.266 -4.521 9.406 1.00 91.31 87 LEU A C 1
ATOM 652 O O . LEU A 1 87 ? 0.356 -4.781 8.372 1.00 91.31 87 LEU A O 1
ATOM 656 N N . LYS A 1 88 ? 0.172 -3.629 10.296 1.00 92.25 88 LYS A N 1
ATOM 657 C CA . LYS A 1 88 ? 1.403 -2.849 10.160 1.00 92.25 88 LYS A CA 1
ATOM 658 C C . LYS A 1 88 ? 2.620 -3.744 9.972 1.00 92.25 88 LYS A C 1
ATOM 660 O O . LYS A 1 88 ? 3.368 -3.554 9.018 1.00 92.25 88 LYS A O 1
ATOM 665 N N . ASN A 1 89 ? 2.777 -4.770 10.806 1.00 93.69 89 ASN A N 1
ATOM 666 C CA . ASN A 1 89 ? 3.879 -5.725 10.686 1.00 93.69 89 ASN A CA 1
ATOM 667 C C . ASN A 1 89 ? 3.870 -6.471 9.341 1.00 93.69 89 ASN A C 1
ATOM 669 O O . ASN A 1 89 ? 4.916 -6.620 8.706 1.00 93.69 89 ASN A O 1
ATOM 673 N N . LYS A 1 90 ? 2.695 -6.921 8.870 1.00 94.31 90 LYS A N 1
ATOM 674 C CA . LYS A 1 90 ? 2.570 -7.563 7.550 1.00 94.31 90 LYS A CA 1
ATOM 675 C C . LYS A 1 90 ? 2.974 -6.611 6.418 1.00 94.31 90 LYS A C 1
ATOM 677 O O . LYS A 1 90 ? 3.653 -7.038 5.481 1.00 94.31 90 LYS A O 1
ATOM 682 N N . LEU A 1 91 ? 2.556 -5.348 6.504 1.00 94.81 91 LEU A N 1
ATOM 683 C CA . LEU A 1 91 ? 2.830 -4.321 5.502 1.00 94.81 91 LEU A CA 1
ATOM 684 C C . LEU A 1 91 ? 4.310 -3.905 5.482 1.00 94.81 91 LEU A C 1
ATOM 686 O O . LEU A 1 91 ? 4.926 -3.883 4.421 1.00 94.81 91 LEU A O 1
ATOM 690 N N . GLU A 1 92 ? 4.920 -3.650 6.637 1.00 95.00 92 GLU A N 1
ATOM 691 C CA . GLU A 1 92 ? 6.352 -3.337 6.733 1.00 95.00 92 GLU A CA 1
ATOM 692 C C . GLU A 1 92 ? 7.215 -4.473 6.162 1.00 95.00 92 GLU A C 1
ATOM 694 O O . GLU A 1 92 ? 8.127 -4.211 5.380 1.00 95.00 92 GLU A O 1
ATOM 699 N N . ASN A 1 93 ? 6.866 -5.735 6.435 1.00 94.44 93 ASN A N 1
ATOM 700 C CA . ASN A 1 93 ? 7.570 -6.887 5.867 1.00 94.44 93 ASN A CA 1
ATOM 701 C C . ASN A 1 93 ? 7.465 -6.953 4.328 1.00 94.44 93 ASN A C 1
ATOM 703 O O . ASN A 1 93 ? 8.434 -7.299 3.651 1.00 94.44 93 ASN A O 1
ATOM 707 N N . ILE A 1 94 ? 6.310 -6.614 3.734 1.00 93.31 94 ILE A N 1
ATOM 708 C CA . ILE A 1 94 ? 6.203 -6.586 2.265 1.00 93.31 94 ILE A CA 1
ATOM 709 C C . ILE A 1 94 ? 6.938 -5.390 1.653 1.00 93.31 94 ILE A C 1
ATOM 711 O O . ILE A 1 94 ? 7.570 -5.552 0.608 1.00 93.31 94 ILE A O 1
ATOM 715 N N . PHE A 1 95 ? 6.930 -4.225 2.305 1.00 92.31 95 PHE A N 1
ATOM 716 C CA . PHE A 1 95 ? 7.708 -3.072 1.850 1.00 92.31 95 PHE A CA 1
ATOM 717 C C . PHE A 1 95 ? 9.213 -3.303 1.964 1.00 92.31 95 PHE A C 1
ATOM 719 O O . PHE A 1 95 ? 9.955 -2.852 1.093 1.00 92.31 95 PHE A O 1
ATOM 726 N N . GLU A 1 96 ? 9.669 -4.054 2.967 1.00 91.56 96 GLU A N 1
ATOM 727 C CA . GLU A 1 96 ? 11.064 -4.476 3.068 1.00 91.56 96 GLU A CA 1
ATOM 728 C C . GLU A 1 96 ? 11.455 -5.330 1.856 1.00 91.56 96 GLU A C 1
ATOM 730 O O . GLU A 1 96 ? 12.419 -5.015 1.155 1.00 91.56 96 GLU A O 1
ATOM 735 N N . MET A 1 97 ? 10.669 -6.371 1.558 1.00 87.25 97 MET A N 1
ATOM 736 C CA . MET A 1 97 ? 10.911 -7.236 0.400 1.00 87.25 97 MET A CA 1
ATOM 737 C C . MET A 1 97 ? 10.876 -6.459 -0.922 1.00 87.25 97 MET A C 1
ATOM 739 O O . MET A 1 97 ? 11.693 -6.710 -1.808 1.00 87.25 97 MET A O 1
ATOM 743 N N . LEU A 1 98 ? 9.950 -5.508 -1.067 1.00 86.69 98 LEU A N 1
ATOM 744 C CA . LEU A 1 98 ? 9.878 -4.634 -2.237 1.00 86.69 98 LEU A CA 1
ATOM 745 C C . LEU A 1 98 ? 11.129 -3.760 -2.358 1.00 86.69 98 LEU A C 1
ATOM 747 O O . LEU A 1 98 ? 11.755 -3.758 -3.412 1.00 86.69 98 LEU A O 1
ATOM 751 N N . ALA A 1 99 ? 11.554 -3.089 -1.289 1.00 84.38 99 ALA A N 1
ATOM 752 C CA . ALA A 1 99 ? 12.756 -2.257 -1.310 1.00 84.38 99 ALA A CA 1
ATOM 753 C C . ALA A 1 99 ? 14.036 -3.055 -1.627 1.00 84.38 99 ALA A C 1
ATOM 755 O O . ALA A 1 99 ? 14.960 -2.515 -2.228 1.00 84.38 99 ALA A O 1
ATOM 756 N N . GLN A 1 100 ? 14.093 -4.337 -1.251 1.00 81.69 100 GLN A N 1
ATOM 757 C CA . GLN A 1 100 ? 15.242 -5.210 -1.521 1.00 81.69 100 GLN A CA 1
ATOM 758 C C . GLN A 1 100 ? 15.277 -5.776 -2.948 1.00 81.69 100 GLN A C 1
ATOM 760 O O . GLN A 1 100 ? 16.358 -6.063 -3.468 1.00 81.69 100 GLN A O 1
ATOM 765 N N . HIS A 1 101 ? 14.117 -6.001 -3.570 1.00 75.12 101 HIS A N 1
ATOM 766 C CA . HIS A 1 101 ? 14.017 -6.792 -4.804 1.00 75.12 101 HIS A CA 1
ATOM 767 C C . HIS A 1 101 ? 13.439 -6.046 -6.002 1.00 75.12 101 HIS A C 1
ATOM 769 O O . HIS A 1 101 ? 13.521 -6.551 -7.125 1.00 75.12 101 HIS A O 1
ATOM 775 N N . TYR A 1 102 ? 12.857 -4.870 -5.789 1.00 74.69 102 TYR A N 1
ATOM 776 C CA . TYR A 1 102 ? 12.374 -4.033 -6.870 1.00 74.69 102 TYR A CA 1
ATOM 777 C C . TYR A 1 102 ? 13.571 -3.420 -7.607 1.00 74.69 102 TYR A C 1
ATOM 779 O O . TYR A 1 102 ? 14.320 -2.625 -7.046 1.00 74.69 102 TYR A O 1
ATOM 787 N N . GLY A 1 103 ? 13.788 -3.846 -8.854 1.00 66.75 103 GLY A N 1
ATOM 788 C CA . GLY A 1 103 ? 14.858 -3.342 -9.711 1.00 66.75 103 GLY A CA 1
ATOM 789 C C . GLY A 1 103 ? 14.308 -2.514 -10.870 1.00 66.75 103 GLY A C 1
ATOM 790 O O . GLY A 1 103 ? 13.337 -2.916 -11.505 1.00 66.75 103 GLY A O 1
ATOM 791 N N . ALA A 1 104 ? 14.976 -1.404 -11.191 1.00 57.62 104 ALA A N 1
ATOM 792 C CA . ALA A 1 104 ? 14.594 -0.472 -12.259 1.00 57.62 104 ALA A CA 1
ATOM 793 C C . ALA A 1 104 ? 14.528 -1.094 -13.677 1.00 57.62 104 ALA A C 1
ATOM 795 O O . ALA A 1 104 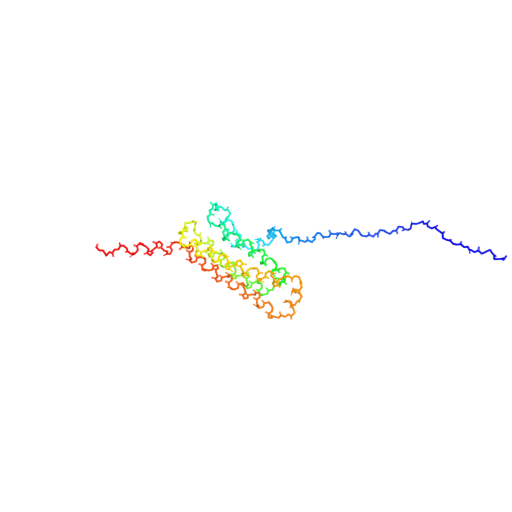? 13.867 -0.560 -14.568 1.00 57.62 104 ALA A O 1
ATOM 796 N N . GLU A 1 105 ? 15.206 -2.224 -13.919 1.00 56.62 105 GLU A N 1
ATOM 797 C CA . GLU A 1 105 ? 15.225 -2.908 -15.222 1.00 56.62 105 GLU A CA 1
ATOM 798 C C . GLU A 1 105 ? 14.107 -3.957 -15.336 1.00 56.62 105 GLU A C 1
ATOM 800 O O . GLU A 1 105 ? 14.339 -5.167 -15.248 1.00 56.62 105 GLU A O 1
ATOM 805 N N . VAL A 1 106 ? 12.879 -3.492 -15.560 1.00 60.72 106 VAL A N 1
ATOM 806 C CA . VAL A 1 106 ? 11.712 -4.356 -15.776 1.00 60.72 106 VAL A CA 1
ATOM 807 C C . VAL A 1 106 ? 11.534 -4.632 -17.277 1.00 60.72 106 VAL A C 1
ATOM 809 O O . VAL A 1 106 ? 11.442 -3.713 -18.088 1.00 60.72 106 VAL A O 1
ATOM 812 N N . SER A 1 107 ? 11.488 -5.909 -17.676 1.00 61.25 107 SER A N 1
ATOM 813 C CA . SER A 1 107 ? 11.169 -6.297 -19.064 1.00 61.25 107 SER A CA 1
ATOM 814 C C . SER A 1 107 ? 9.765 -5.802 -19.458 1.00 61.25 107 SER A C 1
ATOM 816 O O . SER A 1 107 ? 8.868 -5.850 -18.616 1.00 61.25 107 SER A O 1
ATOM 818 N N . PRO A 1 108 ? 9.501 -5.410 -20.723 1.00 61.88 108 PRO A N 1
ATOM 819 C CA . PRO A 1 108 ? 8.181 -4.926 -21.144 1.00 61.88 108 PRO A CA 1
ATOM 820 C C . PRO A 1 108 ? 7.014 -5.865 -20.792 1.00 61.88 108 PRO A C 1
ATOM 822 O O . PRO A 1 108 ? 5.949 -5.405 -20.395 1.00 61.88 108 PRO A O 1
ATOM 825 N N . GLY A 1 109 ? 7.216 -7.187 -20.871 1.00 62.34 109 GLY A N 1
ATOM 826 C CA . GLY A 1 109 ? 6.189 -8.166 -20.484 1.00 62.34 109 GLY A CA 1
ATOM 827 C C . GLY A 1 109 ? 5.907 -8.199 -18.977 1.00 62.34 109 GLY A C 1
ATOM 828 O O . GLY A 1 109 ? 4.782 -8.460 -18.564 1.00 62.34 109 GLY A O 1
ATOM 829 N N . VAL A 1 110 ? 6.913 -7.885 -18.159 1.00 67.38 110 VAL A N 1
ATOM 830 C CA . VAL A 1 110 ? 6.785 -7.760 -16.704 1.00 67.38 110 VAL A CA 1
ATOM 831 C C . VAL A 1 110 ? 6.111 -6.433 -16.338 1.00 67.38 110 VAL A C 1
ATOM 833 O O . VAL A 1 110 ? 5.281 -6.430 -15.433 1.00 67.38 110 VAL A O 1
ATOM 836 N N . SER A 1 111 ? 6.366 -5.350 -17.086 1.00 72.44 111 SER A N 1
ATOM 837 C CA . SER A 1 111 ? 5.677 -4.056 -16.912 1.00 72.44 111 SER A CA 1
ATOM 838 C C . SER A 1 111 ? 4.160 -4.217 -17.005 1.00 72.44 111 SER A C 1
ATOM 840 O O . SER A 1 111 ? 3.451 -3.813 -16.094 1.00 72.44 111 SER A O 1
ATOM 842 N N . VAL A 1 112 ? 3.661 -4.928 -18.025 1.00 78.88 112 VAL A N 1
ATOM 843 C CA . VAL A 1 112 ? 2.213 -5.162 -18.212 1.00 78.88 112 VAL A CA 1
ATOM 844 C C . VAL A 1 112 ? 1.587 -5.947 -17.051 1.00 78.88 112 VAL A C 1
ATOM 846 O O . VAL A 1 112 ? 0.440 -5.701 -16.679 1.00 78.88 112 VAL A O 1
ATOM 849 N N . ILE A 1 113 ? 2.309 -6.913 -16.473 1.00 81.56 113 ILE A N 1
ATOM 850 C CA . ILE A 1 113 ? 1.818 -7.676 -15.313 1.00 81.56 113 ILE A CA 1
ATOM 851 C C . ILE A 1 113 ? 1.788 -6.783 -14.070 1.00 81.56 113 ILE A C 1
ATOM 853 O O . ILE A 1 113 ? 0.809 -6.810 -13.328 1.00 81.56 113 ILE A O 1
ATOM 857 N N . VAL A 1 114 ? 2.843 -5.995 -13.850 1.00 82.38 114 VAL A N 1
ATOM 858 C CA . VAL A 1 114 ? 2.939 -5.065 -12.719 1.00 82.38 114 VAL A CA 1
ATOM 859 C C . VAL A 1 114 ? 1.872 -3.973 -12.819 1.00 82.38 114 VAL A C 1
ATOM 861 O O . VAL A 1 114 ? 1.225 -3.691 -11.818 1.00 82.38 114 VAL A O 1
ATOM 864 N N . GLU A 1 115 ? 1.620 -3.425 -14.008 1.00 85.44 115 GLU A N 1
ATOM 865 C CA . GLU A 1 115 ? 0.547 -2.456 -14.270 1.00 85.44 115 GLU A CA 1
ATOM 866 C C . GLU A 1 115 ? -0.826 -3.027 -13.903 1.00 85.44 115 GLU A C 1
ATOM 868 O O . GLU A 1 115 ? -1.541 -2.422 -13.110 1.00 85.44 115 GLU A O 1
ATOM 873 N N . ARG A 1 116 ? -1.159 -4.236 -14.375 1.00 88.81 116 ARG A N 1
ATOM 874 C CA . ARG A 1 116 ? -2.424 -4.902 -14.013 1.00 88.81 116 ARG A CA 1
ATOM 875 C C . ARG A 1 116 ? -2.552 -5.149 -12.513 1.00 88.81 116 ARG A C 1
ATOM 877 O O . ARG A 1 116 ? -3.628 -4.975 -11.959 1.00 88.81 116 ARG A O 1
ATOM 884 N N . LEU A 1 117 ? -1.468 -5.551 -11.849 1.00 90.44 117 LEU A N 1
ATOM 885 C CA . LEU A 1 117 ? -1.472 -5.721 -10.394 1.00 90.44 117 LEU A CA 1
ATOM 886 C C . LEU A 1 117 ? -1.686 -4.387 -9.675 1.00 90.44 117 LEU A C 1
ATOM 888 O O . LEU A 1 117 ? -2.384 -4.358 -8.670 1.00 90.44 117 LEU A O 1
ATOM 892 N N . CYS A 1 118 ? -1.123 -3.291 -10.185 1.00 90.81 118 CYS A N 1
ATOM 893 C CA . CYS A 1 118 ? -1.360 -1.958 -9.635 1.00 90.81 118 CYS A CA 1
ATOM 894 C C . CYS A 1 118 ? -2.828 -1.536 -9.801 1.00 90.81 118 CYS A C 1
ATOM 896 O O . CYS A 1 118 ? -3.410 -1.036 -8.846 1.00 90.81 118 CYS A O 1
ATOM 898 N N . GLU A 1 119 ? -3.447 -1.799 -10.956 1.00 92.00 119 GLU A N 1
ATOM 899 C CA . GLU A 1 119 ? -4.887 -1.570 -11.169 1.00 92.00 119 GLU A CA 1
ATOM 900 C C . GLU A 1 119 ? -5.754 -2.417 -10.220 1.00 92.00 119 GLU A C 1
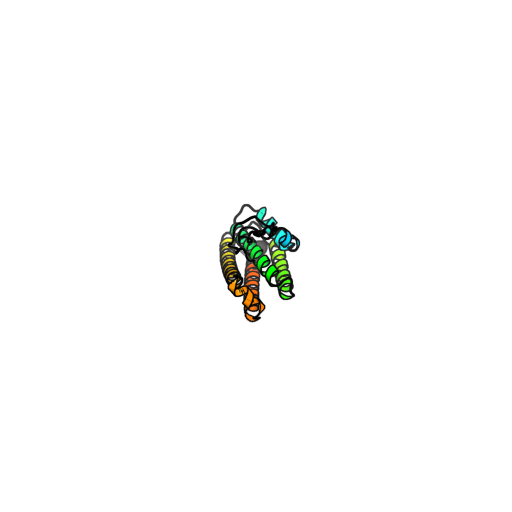ATOM 902 O O . GLU A 1 119 ? -6.745 -1.935 -9.673 1.00 92.00 119 GLU A O 1
ATOM 907 N N . ASP A 1 120 ? -5.390 -3.685 -10.002 1.00 92.69 120 ASP A N 1
ATOM 908 C CA . ASP A 1 120 ? -6.096 -4.561 -9.064 1.00 92.69 120 ASP A CA 1
ATOM 909 C C . ASP A 1 120 ? -5.978 -4.055 -7.615 1.00 92.69 120 ASP A C 1
ATOM 911 O O . ASP A 1 120 ? -6.966 -4.081 -6.878 1.00 92.69 120 ASP A O 1
ATOM 915 N N . ILE A 1 121 ? -4.797 -3.567 -7.214 1.00 93.62 121 ILE A N 1
ATOM 916 C CA . ILE A 1 121 ? -4.576 -2.976 -5.888 1.00 93.62 121 ILE A CA 1
ATOM 917 C C . ILE A 1 121 ? -5.391 -1.694 -5.723 1.00 93.62 121 ILE A C 1
ATOM 919 O O . ILE A 1 121 ? -6.048 -1.540 -4.697 1.00 93.62 121 ILE A O 1
ATOM 923 N N . ASP A 1 122 ? -5.373 -0.803 -6.714 1.00 93.38 122 ASP A N 1
ATOM 924 C CA . ASP A 1 122 ? -6.161 0.432 -6.689 1.00 93.38 122 ASP A CA 1
ATOM 925 C C . ASP A 1 122 ? -7.652 0.131 -6.468 1.00 93.38 122 ASP A C 1
ATOM 927 O O . ASP A 1 122 ? -8.283 0.708 -5.588 1.00 93.38 122 ASP A O 1
ATOM 931 N N . ARG A 1 123 ? -8.207 -0.880 -7.152 1.00 93.94 123 ARG A N 1
ATOM 932 C CA . ARG A 1 123 ? -9.601 -1.298 -6.919 1.00 93.94 123 ARG A CA 1
ATOM 933 C C . ARG A 1 123 ? -9.875 -1.753 -5.490 1.00 93.94 123 ARG A C 1
ATOM 935 O O . ARG A 1 123 ? -10.912 -1.395 -4.937 1.00 93.94 123 ARG A O 1
ATOM 942 N N . GLU A 1 124 ? -8.979 -2.536 -4.891 1.00 94.25 124 GLU A N 1
ATOM 943 C CA . GLU A 1 124 ? -9.149 -2.938 -3.490 1.00 94.25 124 GLU A CA 1
ATOM 944 C C . GLU A 1 124 ? -9.022 -1.739 -2.536 1.00 94.25 124 GLU A C 1
ATOM 946 O O . GLU A 1 124 ? -9.759 -1.667 -1.554 1.00 94.25 124 GLU A O 1
ATOM 951 N N . LEU A 1 125 ? -8.165 -0.759 -2.846 1.00 92.00 125 LEU A N 1
ATOM 952 C CA . LEU A 1 125 ? -8.062 0.490 -2.084 1.00 92.00 125 LEU A CA 1
ATOM 953 C C . LEU A 1 125 ? -9.338 1.331 -2.177 1.00 92.00 125 LEU A C 1
ATOM 955 O O . LEU A 1 125 ? -9.781 1.857 -1.156 1.00 92.00 125 LEU A O 1
ATOM 959 N N . GLN A 1 126 ? -9.971 1.417 -3.352 1.00 90.75 126 GLN A N 1
ATOM 960 C CA . GLN A 1 126 ? -11.258 2.105 -3.483 1.00 90.75 126 GLN A CA 1
ATOM 961 C C . GLN A 1 126 ? -12.343 1.441 -2.626 1.00 90.75 126 GLN A C 1
ATOM 963 O O . GLN A 1 126 ? -13.071 2.143 -1.927 1.00 90.75 126 GLN A O 1
ATOM 968 N N . HIS A 1 127 ? -12.408 0.104 -2.588 1.00 89.06 127 HIS A N 1
ATOM 969 C CA . HIS A 1 127 ? -13.348 -0.598 -1.706 1.00 89.06 127 HIS A CA 1
ATOM 970 C C . HIS A 1 127 ? -13.091 -0.292 -0.226 1.00 89.06 127 HIS A C 1
ATOM 972 O O . HIS A 1 127 ? -14.030 0.006 0.512 1.00 89.06 127 HIS A O 1
ATOM 978 N N . VAL A 1 128 ? -11.827 -0.300 0.212 1.00 88.38 128 VAL A N 1
ATOM 979 C CA . VAL A 1 128 ? -11.473 0.068 1.593 1.00 88.38 128 VAL A CA 1
ATOM 980 C C . VAL A 1 128 ? -11.911 1.502 1.898 1.00 88.38 128 VAL A C 1
ATOM 982 O O . VAL A 1 128 ? -12.541 1.745 2.924 1.00 88.38 128 VAL A O 1
ATOM 985 N N . LYS A 1 129 ? -11.660 2.457 0.997 1.00 85.31 129 LYS A N 1
ATOM 986 C CA . LYS A 1 129 ? -12.083 3.857 1.169 1.00 85.31 129 LYS A CA 1
ATOM 987 C C . LYS A 1 129 ? -13.600 4.008 1.266 1.00 85.31 129 LYS A C 1
ATOM 989 O O . LYS A 1 129 ? -14.087 4.749 2.117 1.00 85.31 129 LYS A O 1
ATOM 994 N N . GLU A 1 130 ? -14.355 3.287 0.441 1.00 84.44 130 GLU A N 1
ATOM 995 C CA . GLU A 1 130 ? -15.819 3.253 0.525 1.00 84.44 130 GLU A CA 1
ATOM 996 C C . GLU A 1 130 ? -16.302 2.695 1.870 1.00 84.44 130 GLU A C 1
ATOM 998 O O . GLU A 1 130 ? -17.260 3.215 2.452 1.00 84.44 130 GLU A O 1
ATOM 1003 N N . MET A 1 131 ? -15.623 1.671 2.395 1.00 80.69 131 MET A N 1
ATOM 1004 C CA . MET A 1 131 ? -15.927 1.088 3.702 1.00 80.69 131 MET A CA 1
ATOM 1005 C C . MET A 1 131 ? -15.588 2.025 4.866 1.00 80.69 131 MET A C 1
ATOM 1007 O O . MET A 1 131 ? -16.284 2.001 5.878 1.00 80.69 131 MET A O 1
ATOM 1011 N N . LEU A 1 132 ? -14.569 2.872 4.713 1.00 75.88 132 LEU A N 1
ATOM 1012 C CA . LEU A 1 132 ? -14.112 3.829 5.726 1.00 75.88 132 LEU A CA 1
ATOM 1013 C C . LEU A 1 132 ? -14.821 5.199 5.667 1.00 75.88 132 LEU A C 1
ATOM 1015 O O . LEU A 1 132 ? -14.485 6.094 6.443 1.00 75.88 132 LEU A O 1
ATOM 1019 N N . ASN A 1 133 ? -15.808 5.402 4.787 1.00 76.50 133 ASN A N 1
ATOM 1020 C CA . ASN A 1 133 ? -16.549 6.667 4.724 1.00 76.50 133 ASN A CA 1
ATOM 1021 C C . ASN A 1 133 ? -17.403 6.920 5.986 1.00 76.50 133 ASN A C 1
ATOM 1023 O O . ASN A 1 133 ? -17.891 5.991 6.628 1.00 76.50 133 ASN A O 1
ATOM 1027 N N 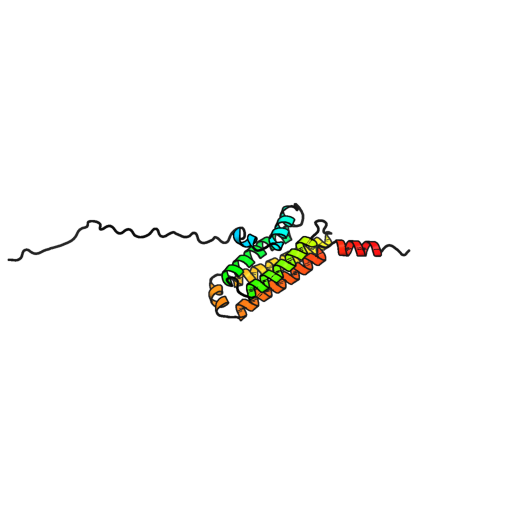. GLN A 1 134 ? -17.601 8.201 6.329 1.00 57.53 134 GLN A N 1
ATOM 1028 C CA . GLN A 1 134 ? -18.069 8.685 7.644 1.00 57.53 134 GLN A CA 1
ATOM 1029 C C . GLN A 1 134 ? -19.327 7.998 8.214 1.00 57.53 134 GLN A C 1
ATOM 1031 O O . GLN A 1 134 ? -19.391 7.770 9.421 1.00 57.53 134 GLN A O 1
ATOM 1036 N N . ASP A 1 135 ? -20.288 7.605 7.374 1.00 60.62 135 ASP A N 1
ATOM 1037 C CA . ASP A 1 135 ? -21.518 6.921 7.812 1.00 60.62 135 ASP A CA 1
ATOM 1038 C C . ASP A 1 135 ? -21.307 5.440 8.193 1.00 60.62 135 ASP A C 1
ATOM 1040 O O . ASP A 1 135 ? -22.157 4.825 8.843 1.00 60.62 135 ASP A O 1
ATOM 1044 N N . ARG A 1 136 ? -20.180 4.842 7.791 1.00 60.03 136 ARG A N 1
ATOM 1045 C CA . ARG A 1 136 ? -19.804 3.450 8.079 1.00 60.03 136 ARG A CA 1
ATOM 1046 C C . ARG A 1 136 ? -18.856 3.310 9.266 1.00 60.03 136 ARG A C 1
ATOM 1048 O O . ARG A 1 136 ? -18.893 2.273 9.915 1.00 60.03 136 ARG A O 1
ATOM 1055 N N . LEU A 1 137 ? -18.086 4.344 9.612 1.00 62.34 137 LEU A N 1
ATOM 1056 C CA . LEU A 1 137 ? -17.126 4.299 10.728 1.00 62.34 137 LEU A CA 1
ATOM 1057 C C . LEU A 1 137 ? -17.786 4.012 12.085 1.00 62.34 137 LEU A C 1
ATOM 1059 O O . LEU A 1 137 ? -17.188 3.357 12.934 1.00 62.34 137 LEU A O 1
ATOM 1063 N N . VAL A 1 138 ? -19.027 4.464 12.294 1.00 62.75 138 VAL A N 1
ATOM 1064 C CA . VAL A 1 138 ? -19.781 4.149 13.520 1.00 62.75 138 VAL A CA 1
ATOM 1065 C C . VAL A 1 138 ? -20.094 2.651 13.596 1.00 62.75 138 VAL A C 1
ATOM 1067 O O . VAL A 1 138 ? -19.872 2.045 14.639 1.00 62.75 138 VAL A O 1
ATOM 1070 N N . ARG A 1 139 ? -20.515 2.034 12.482 1.00 60.16 139 ARG A N 1
ATOM 1071 C CA . ARG A 1 139 ? -20.811 0.593 12.420 1.00 60.16 139 ARG A CA 1
ATOM 1072 C C . ARG A 1 139 ? -19.558 -0.270 12.468 1.00 60.16 139 ARG A C 1
ATOM 1074 O O . ARG A 1 139 ? -19.557 -1.270 13.166 1.00 60.16 139 ARG A O 1
ATOM 1081 N N . LEU A 1 140 ? -18.472 0.169 11.832 1.00 61.00 140 LEU A N 1
ATOM 1082 C CA . LEU A 1 140 ? -17.184 -0.533 11.824 1.00 61.00 140 LEU A CA 1
ATOM 1083 C C . LEU A 1 140 ? -16.631 -0.765 13.245 1.00 61.00 140 LEU A C 1
ATOM 1085 O O . LEU A 1 140 ? -15.854 -1.684 13.473 1.00 61.00 140 LEU A O 1
ATOM 1089 N N . LYS A 1 141 ? -17.008 0.093 14.206 1.00 61.41 141 LYS A N 1
ATOM 1090 C CA . LYS A 1 141 ? -16.601 -0.011 15.616 1.00 61.41 141 LYS A CA 1
ATOM 1091 C C . LYS A 1 141 ? -17.535 -0.900 16.442 1.00 61.41 141 LYS A C 1
ATOM 1093 O O . LYS A 1 141 ? -17.145 -1.380 17.504 1.00 61.41 141 LYS A O 1
ATOM 1098 N N . GLU A 1 142 ? -18.768 -1.069 15.983 1.00 65.50 142 GLU A N 1
ATOM 1099 C CA . GLU A 1 142 ? -19.819 -1.822 16.668 1.00 65.50 142 GLU A CA 1
ATOM 1100 C C . GLU A 1 142 ? -19.950 -3.258 16.128 1.00 65.50 142 GLU A C 1
ATOM 1102 O O . GLU A 1 142 ? -20.355 -4.151 16.873 1.00 65.50 142 GLU A O 1
ATOM 1107 N N . GLU A 1 143 ? -19.563 -3.499 14.872 1.00 66.62 143 GLU A N 1
ATOM 1108 C CA . GLU A 1 143 ? -19.695 -4.769 14.154 1.00 66.62 143 GLU A CA 1
ATOM 1109 C C . GLU A 1 143 ? -18.315 -5.333 13.770 1.00 66.62 143 GLU A C 1
ATOM 1111 O O . GLU A 1 143 ? -17.573 -4.734 12.993 1.00 66.62 143 GLU A O 1
ATOM 1116 N N . SER A 1 144 ? -17.977 -6.522 14.284 1.00 67.00 144 SER A N 1
ATOM 1117 C CA . SER A 1 144 ? -16.710 -7.215 13.989 1.00 67.00 144 SER A CA 1
ATOM 1118 C C . SER A 1 144 ? -16.533 -7.565 12.511 1.00 67.00 144 SER A C 1
ATOM 1120 O O . SER A 1 144 ? -15.413 -7.574 12.005 1.00 67.00 144 SER A O 1
ATOM 1122 N N . ASP A 1 145 ? -17.636 -7.851 11.823 1.00 76.06 145 ASP A N 1
ATOM 1123 C CA . ASP A 1 145 ? -17.627 -8.382 10.458 1.00 76.06 145 ASP A CA 1
ATOM 1124 C C . ASP A 1 145 ? -17.174 -7.315 9.447 1.00 76.06 145 ASP A C 1
ATOM 1126 O O . ASP A 1 145 ? -16.436 -7.604 8.507 1.00 76.06 145 ASP A O 1
ATOM 1130 N N . ASP A 1 146 ? -17.552 -6.060 9.695 1.00 78.12 146 ASP A N 1
ATOM 1131 C CA . ASP A 1 146 ? -17.193 -4.900 8.879 1.00 78.12 146 ASP A CA 1
ATOM 1132 C C . ASP A 1 146 ? -15.670 -4.624 8.960 1.00 78.12 146 ASP A C 1
ATOM 1134 O O . ASP A 1 146 ? -15.038 -4.279 7.957 1.00 78.12 146 ASP A O 1
ATOM 1138 N N . LEU A 1 147 ? -15.049 -4.841 10.129 1.00 80.75 147 LEU A N 1
ATOM 1139 C CA . LEU A 1 147 ? -13.594 -4.755 10.304 1.00 80.75 147 LEU 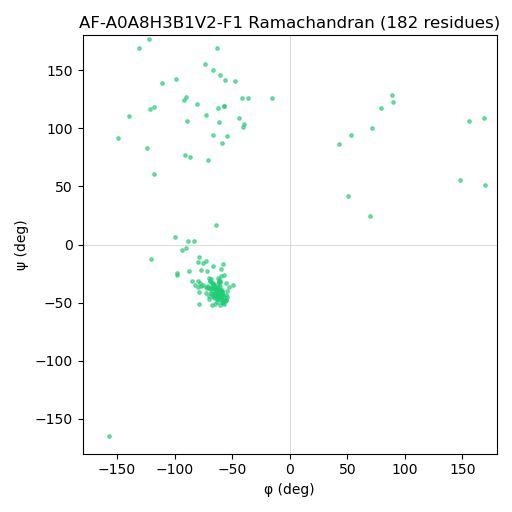A CA 1
ATOM 1140 C C . LEU A 1 147 ? -12.857 -5.943 9.669 1.00 80.75 147 LEU A C 1
ATOM 1142 O O . LEU A 1 147 ? -11.831 -5.751 9.011 1.00 80.75 147 LEU A O 1
ATOM 1146 N N . GLU A 1 148 ? -13.379 -7.162 9.823 1.00 85.06 148 GLU A N 1
ATOM 1147 C CA . GLU A 1 148 ? -12.804 -8.348 9.182 1.00 85.06 148 GLU A CA 1
ATOM 1148 C C . GLU A 1 148 ? -12.766 -8.190 7.655 1.00 85.06 148 GLU A C 1
ATOM 1150 O O . GLU A 1 148 ? -11.766 -8.528 7.013 1.00 85.06 148 GLU A O 1
ATOM 1155 N N . ASP A 1 149 ? -13.820 -7.621 7.067 1.00 87.06 149 ASP A N 1
ATOM 1156 C CA . ASP A 1 149 ? -13.876 -7.347 5.635 1.00 87.06 149 ASP A CA 1
ATOM 1157 C C . ASP A 1 149 ? -12.802 -6.328 5.207 1.00 87.06 149 ASP A C 1
ATOM 1159 O O . ASP A 1 149 ? -12.093 -6.582 4.228 1.00 87.06 149 ASP A O 1
ATOM 1163 N N . VAL A 1 150 ? -12.580 -5.242 5.966 1.00 88.06 150 VAL A N 1
ATOM 1164 C CA . VAL A 1 150 ? -11.479 -4.289 5.699 1.00 88.06 150 VAL A CA 1
ATOM 1165 C C . VAL A 1 150 ? -10.125 -5.000 5.731 1.00 88.06 150 VAL A C 1
ATOM 1167 O O . VAL A 1 150 ? -9.330 -4.869 4.797 1.00 88.06 150 VAL A O 1
ATOM 1170 N N . LEU A 1 151 ? -9.856 -5.798 6.768 1.00 89.75 151 LEU A N 1
ATOM 1171 C CA . LEU A 1 151 ? -8.595 -6.538 6.892 1.00 89.75 151 LEU A CA 1
ATOM 1172 C C . LEU A 1 151 ? -8.405 -7.549 5.752 1.00 89.75 151 LEU A C 1
ATOM 1174 O O . LEU A 1 151 ? -7.287 -7.733 5.263 1.00 89.75 151 LEU A O 1
ATOM 1178 N N . ARG A 1 152 ? -9.491 -8.151 5.259 1.00 92.75 152 ARG A N 1
ATOM 1179 C CA . ARG A 1 152 ? -9.466 -9.061 4.109 1.00 92.75 152 ARG A CA 1
ATOM 1180 C C . ARG A 1 152 ? -9.064 -8.350 2.818 1.00 92.75 152 ARG A C 1
ATOM 1182 O O . ARG A 1 152 ? -8.336 -8.936 2.015 1.00 92.75 152 ARG A O 1
ATOM 1189 N N . HIS A 1 153 ? -9.494 -7.104 2.612 1.00 94.00 153 HIS A N 1
ATOM 1190 C CA . HIS A 1 153 ? -9.023 -6.292 1.488 1.00 94.00 153 HIS A CA 1
ATOM 1191 C C . HIS A 1 153 ? -7.514 -6.019 1.592 1.00 94.00 153 HIS A C 1
ATOM 1193 O O . HIS A 1 153 ? -6.791 -6.203 0.611 1.00 94.00 153 HIS A O 1
ATOM 1199 N N . TYR A 1 154 ? -7.005 -5.698 2.785 1.00 94.12 154 TYR A N 1
ATOM 1200 C CA . TYR A 1 154 ? -5.563 -5.532 2.999 1.00 94.12 154 TYR A CA 1
ATOM 1201 C C . TYR A 1 154 ? -4.757 -6.811 2.753 1.00 94.12 154 TYR A C 1
ATOM 1203 O O . TYR A 1 154 ? -3.700 -6.747 2.123 1.00 94.12 154 TYR A O 1
ATOM 1211 N N . ASP A 1 155 ? -5.244 -7.975 3.185 1.00 94.00 155 ASP A N 1
ATOM 1212 C CA . ASP A 1 155 ? -4.569 -9.249 2.914 1.00 94.00 155 ASP A CA 1
ATOM 1213 C C . ASP A 1 155 ? -4.464 -9.523 1.398 1.00 94.00 155 ASP A C 1
ATOM 1215 O O . ASP A 1 155 ? -3.412 -9.955 0.918 1.00 94.00 155 ASP A O 1
ATOM 1219 N N . ARG A 1 156 ? -5.497 -9.180 0.610 1.00 95.69 156 ARG A N 1
ATOM 1220 C CA . ARG A 1 156 ? -5.438 -9.263 -0.864 1.00 95.69 156 ARG A CA 1
ATOM 1221 C C . ARG A 1 156 ? -4.426 -8.289 -1.458 1.00 95.69 156 ARG A C 1
ATOM 1223 O O . ARG A 1 156 ? -3.667 -8.675 -2.348 1.00 95.69 156 ARG A O 1
ATOM 1230 N N . ILE A 1 157 ? -4.380 -7.051 -0.962 1.00 95.62 157 ILE A N 1
ATOM 1231 C CA . ILE A 1 157 ? -3.392 -6.045 -1.381 1.00 95.62 157 ILE A CA 1
ATOM 1232 C C . ILE A 1 157 ? -1.971 -6.557 -1.126 1.00 95.62 157 ILE A C 1
ATOM 1234 O O . ILE A 1 157 ? -1.130 -6.521 -2.025 1.00 95.62 157 ILE A O 1
ATOM 1238 N N . ILE A 1 158 ? -1.710 -7.104 0.063 1.00 93.81 158 ILE A N 1
ATOM 1239 C CA . ILE A 1 158 ? -0.412 -7.684 0.427 1.00 93.81 158 ILE A CA 1
ATOM 1240 C C . ILE A 1 158 ? -0.032 -8.824 -0.527 1.00 93.81 158 ILE A C 1
ATOM 1242 O O . ILE A 1 158 ? 1.113 -8.896 -0.980 1.00 93.81 158 ILE A O 1
ATOM 1246 N N . ASP A 1 159 ? -0.968 -9.706 -0.874 1.00 93.44 159 ASP A N 1
ATOM 1247 C CA . ASP A 1 159 ? -0.705 -10.796 -1.816 1.00 93.44 159 ASP A CA 1
ATOM 1248 C C . ASP A 1 159 ? -0.412 -10.300 -3.238 1.00 93.44 159 ASP A C 1
ATOM 1250 O O . ASP A 1 159 ? 0.450 -10.856 -3.929 1.00 93.44 159 ASP A O 1
ATOM 1254 N N . MET A 1 160 ? -1.055 -9.217 -3.673 1.00 93.69 160 MET A N 1
ATOM 1255 C CA . MET A 1 160 ? -0.734 -8.569 -4.946 1.00 93.69 160 MET A CA 1
A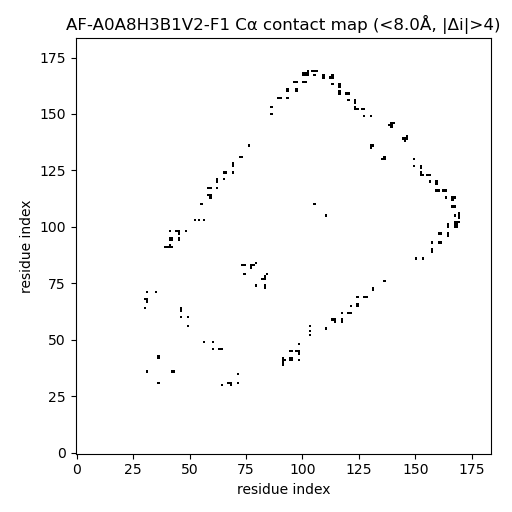TOM 1256 C C . MET A 1 160 ? 0.648 -7.913 -4.918 1.00 93.69 160 MET A C 1
ATOM 1258 O O . MET A 1 160 ? 1.422 -8.104 -5.856 1.00 93.69 160 MET A O 1
ATOM 1262 N N . LEU A 1 161 ? 1.017 -7.244 -3.824 1.00 90.75 161 LEU A N 1
ATOM 1263 C CA . LEU A 1 161 ? 2.355 -6.676 -3.643 1.00 90.75 161 LEU A CA 1
ATOM 1264 C C . LEU A 1 161 ? 3.446 -7.758 -3.648 1.00 90.75 161 LEU A C 1
ATOM 1266 O O . LEU A 1 161 ? 4.469 -7.584 -4.306 1.00 90.75 161 LEU A O 1
ATOM 1270 N N . LYS A 1 162 ? 3.213 -8.928 -3.032 1.00 89.62 162 LYS A N 1
ATOM 1271 C CA . LYS A 1 162 ? 4.131 -10.085 -3.138 1.00 89.62 162 LYS A CA 1
ATOM 1272 C C . LYS A 1 162 ? 4.336 -10.507 -4.588 1.00 89.62 162 LYS A C 1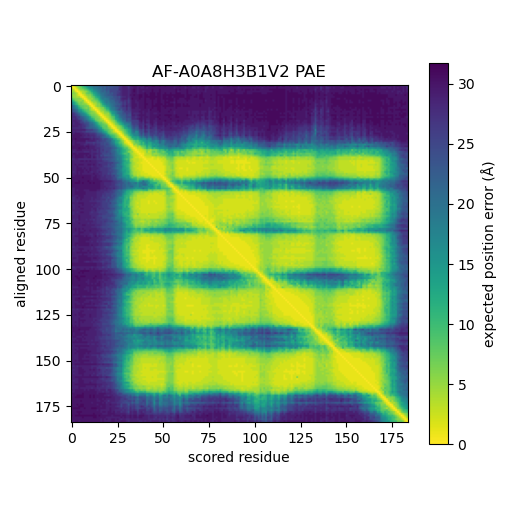
ATOM 1274 O O . LYS A 1 162 ? 5.461 -10.783 -5.006 1.00 89.62 162 LYS A O 1
ATOM 1279 N N . ARG A 1 163 ? 3.257 -10.552 -5.374 1.00 88.69 163 ARG A N 1
ATOM 1280 C CA . ARG A 1 163 ? 3.333 -10.878 -6.804 1.00 88.69 163 ARG A CA 1
ATOM 1281 C C . ARG A 1 163 ? 4.102 -9.808 -7.570 1.00 88.69 163 ARG A C 1
ATOM 1283 O O . ARG A 1 163 ? 4.879 -10.177 -8.447 1.00 88.69 163 ARG A O 1
ATOM 1290 N N . VAL A 1 164 ? 3.944 -8.528 -7.236 1.00 85.06 164 VAL A N 1
ATOM 1291 C CA . VAL A 1 164 ? 4.757 -7.448 -7.814 1.00 85.06 164 VAL A CA 1
ATOM 1292 C C . VAL A 1 164 ? 6.239 -7.684 -7.522 1.00 85.06 164 VAL A C 1
ATOM 1294 O O . VAL A 1 164 ? 7.019 -7.713 -8.468 1.00 85.06 164 VAL A O 1
ATOM 1297 N N . THR A 1 165 ? 6.625 -7.968 -6.274 1.00 82.50 165 THR A N 1
ATOM 1298 C CA . THR A 1 165 ? 8.020 -8.274 -5.902 1.00 82.50 165 THR A CA 1
ATOM 1299 C C . THR A 1 165 ? 8.596 -9.434 -6.715 1.00 82.50 165 THR A C 1
ATOM 1301 O O . THR A 1 165 ? 9.692 -9.333 -7.262 1.00 82.50 165 THR A O 1
ATOM 1304 N N . LEU A 1 166 ? 7.849 -10.537 -6.834 1.00 80.69 166 LEU A N 1
ATOM 1305 C CA . LEU A 1 166 ? 8.288 -11.727 -7.572 1.00 80.69 166 LEU A CA 1
ATOM 1306 C C . LEU A 1 166 ? 8.457 -11.466 -9.073 1.00 80.69 166 LEU A C 1
ATOM 1308 O O . LEU A 1 166 ? 9.365 -12.015 -9.693 1.00 80.69 166 LEU A O 1
ATOM 1312 N N . ASN A 1 167 ? 7.590 -10.639 -9.658 1.00 78.06 167 ASN A N 1
ATOM 1313 C CA . ASN A 1 167 ? 7.653 -10.305 -11.077 1.00 78.06 167 ASN A CA 1
ATOM 1314 C C . ASN A 1 167 ? 8.741 -9.257 -11.365 1.00 78.06 167 ASN A C 1
ATOM 1316 O O . ASN A 1 167 ? 9.485 -9.412 -12.330 1.00 78.06 167 ASN A O 1
ATOM 1320 N N . ALA A 1 168 ? 8.878 -8.238 -10.511 1.00 70.25 168 ALA A N 1
ATOM 1321 C CA . ALA A 1 168 ? 9.864 -7.165 -10.645 1.00 70.25 168 ALA A CA 1
ATOM 1322 C C . ALA A 1 168 ? 11.304 -7.617 -10.350 1.00 70.25 168 ALA A C 1
ATOM 1324 O O . ALA A 1 168 ? 12.247 -7.009 -10.856 1.00 70.25 168 ALA A O 1
ATOM 1325 N N . ASN A 1 169 ? 11.496 -8.702 -9.591 1.00 68.50 169 ASN A N 1
ATOM 1326 C CA . ASN A 1 169 ? 12.809 -9.305 -9.372 1.00 68.50 169 ASN A CA 1
ATOM 1327 C C . ASN A 1 169 ? 13.313 -10.009 -10.650 1.00 68.50 169 ASN A C 1
ATOM 1329 O O . ASN A 1 169 ? 13.371 -11.237 -10.751 1.00 68.50 169 ASN A O 1
ATOM 1333 N N . ALA A 1 170 ? 13.717 -9.217 -11.648 1.00 56.12 170 ALA A N 1
ATOM 1334 C CA . ALA A 1 170 ? 14.279 -9.677 -12.918 1.00 56.12 170 ALA A CA 1
ATOM 1335 C C . ALA A 1 170 ? 15.547 -10.539 -12.737 1.00 56.12 170 ALA A C 1
ATOM 1337 O O . ALA A 1 170 ? 15.927 -11.291 -13.638 1.00 56.12 170 ALA A O 1
ATOM 1338 N N . THR A 1 171 ? 16.184 -10.498 -11.562 1.00 50.88 171 THR A N 1
ATOM 1339 C CA . THR A 1 171 ? 17.305 -11.374 -11.191 1.00 50.88 171 THR A CA 1
ATOM 1340 C C . THR A 1 171 ? 16.907 -12.854 -11.183 1.00 50.88 171 THR A C 1
ATOM 1342 O O . THR A 1 171 ? 17.716 -13.697 -11.568 1.00 50.88 171 THR A O 1
ATOM 1345 N N . MET A 1 172 ? 15.653 -13.185 -10.841 1.00 50.56 172 MET A N 1
ATOM 1346 C CA . MET A 1 172 ? 15.151 -14.566 -10.877 1.00 50.56 172 MET A CA 1
ATOM 1347 C C . MET A 1 172 ? 15.045 -15.105 -12.315 1.00 50.56 172 MET A C 1
ATOM 1349 O O . MET A 1 172 ? 15.351 -16.271 -12.564 1.00 50.56 172 MET A O 1
ATOM 1353 N N . TRP A 1 173 ? 14.731 -14.242 -13.286 1.00 46.50 173 TRP A N 1
ATOM 1354 C CA . TRP A 1 173 ? 14.673 -14.600 -14.708 1.00 46.50 173 TRP A CA 1
ATOM 1355 C C . TRP A 1 173 ? 16.043 -14.529 -15.410 1.00 46.50 173 TRP A C 1
ATOM 1357 O O . TRP A 1 173 ? 16.323 -15.365 -16.268 1.00 46.50 173 TRP A O 1
ATOM 1367 N N . LYS A 1 174 ? 16.956 -13.627 -15.000 1.00 50.78 174 LYS A N 1
ATOM 1368 C CA . LYS A 1 174 ? 18.347 -13.566 -15.518 1.00 50.78 174 LYS A CA 1
ATOM 1369 C C . LYS A 1 174 ? 19.158 -14.837 -15.207 1.00 50.78 174 LYS A C 1
ATOM 1371 O O . LYS A 1 174 ? 20.070 -15.167 -15.965 1.00 50.78 174 LYS A O 1
ATOM 1376 N N . ILE A 1 175 ? 18.855 -15.548 -14.115 1.00 49.06 175 ILE A N 1
ATOM 1377 C CA . ILE A 1 175 ? 19.508 -16.830 -13.776 1.00 49.06 175 ILE A CA 1
ATOM 1378 C C . ILE A 1 175 ? 18.984 -17.972 -14.662 1.00 49.06 175 ILE A C 1
ATOM 1380 O O . ILE A 1 175 ? 19.758 -18.847 -15.048 1.00 49.06 175 ILE A O 1
ATOM 1384 N N . MET A 1 176 ? 17.701 -17.945 -15.032 1.00 46.22 176 MET A N 1
ATOM 1385 C CA . MET A 1 176 ? 17.077 -18.980 -15.862 1.00 46.22 176 MET A CA 1
ATOM 1386 C C . MET A 1 176 ? 17.422 -18.843 -17.352 1.00 46.22 176 MET A C 1
ATOM 1388 O O . MET A 1 176 ? 17.608 -19.847 -18.032 1.00 46.22 176 MET A O 1
ATOM 1392 N N . ASP A 1 177 ? 17.599 -17.618 -17.853 1.00 44.94 177 ASP A N 1
ATOM 1393 C CA . ASP A 1 177 ? 17.993 -17.384 -19.251 1.00 44.94 177 ASP A CA 1
ATOM 1394 C C . ASP A 1 177 ? 19.446 -17.831 -19.529 1.00 44.94 177 ASP A C 1
ATOM 1396 O O . ASP A 1 177 ? 19.773 -18.352 -20.594 1.00 44.94 177 ASP A O 1
ATOM 1400 N N . LYS A 1 178 ? 20.327 -17.743 -18.521 1.00 48.41 178 LYS A N 1
ATOM 1401 C CA . LYS A 1 178 ? 21.726 -18.201 -18.627 1.00 48.41 178 LYS A CA 1
ATOM 1402 C C . LYS A 1 178 ? 21.914 -19.712 -18.467 1.00 48.41 178 LYS A C 1
ATOM 1404 O O . LYS A 1 178 ? 22.975 -20.211 -18.834 1.00 48.41 178 LYS A O 1
ATOM 1409 N N . SER A 1 179 ? 20.927 -20.449 -17.953 1.00 50.09 179 SER A N 1
ATOM 1410 C CA . SER A 1 179 ? 20.984 -21.918 -17.866 1.00 50.09 179 SER A CA 1
ATOM 1411 C C . SER A 1 179 ? 20.330 -22.629 -19.060 1.00 50.09 179 SER A C 1
ATOM 1413 O O . SER A 1 179 ? 20.456 -23.846 -19.180 1.00 50.09 179 SER A O 1
ATOM 1415 N N . GLY A 1 180 ? 19.699 -21.884 -19.979 1.00 52.59 180 GLY A N 1
ATOM 1416 C CA . GLY A 1 180 ? 19.066 -22.409 -21.197 1.00 52.59 180 GLY A CA 1
ATOM 1417 C C . GLY A 1 180 ? 19.963 -22.492 -22.440 1.00 52.59 180 GLY A C 1
ATOM 1418 O O . GLY A 1 180 ? 19.522 -22.998 -23.470 1.00 52.59 180 GLY A O 1
ATOM 1419 N N . MET A 1 181 ? 21.217 -22.033 -22.374 1.00 48.56 181 MET A N 1
ATOM 1420 C CA . MET A 1 181 ? 22.161 -22.075 -23.500 1.00 48.56 181 MET A CA 1
ATOM 1421 C C . MET A 1 181 ? 23.393 -22.940 -23.205 1.00 48.56 181 MET A C 1
ATOM 1423 O O . MET A 1 181 ? 24.531 -22.481 -23.259 1.00 48.56 181 MET A O 1
ATOM 1427 N N . VAL A 1 182 ? 23.183 -24.229 -22.942 1.00 51.12 182 VAL A N 1
ATOM 1428 C CA . VAL A 1 182 ? 24.175 -25.250 -23.300 1.00 51.12 182 VAL A CA 1
ATOM 1429 C C . VAL A 1 182 ? 23.426 -26.469 -23.825 1.00 51.12 182 VAL A C 1
ATOM 1431 O O . VAL A 1 182 ? 22.689 -27.127 -23.096 1.00 51.12 182 VAL A O 1
ATOM 1434 N N . GLY A 1 183 ? 23.545 -26.732 -25.124 1.00 48.97 183 GLY A N 1
ATOM 1435 C CA . GLY A 1 183 ? 22.927 -27.911 -25.724 1.00 48.97 183 GLY A CA 1
ATOM 1436 C C . GLY A 1 183 ? 22.475 -27.754 -27.168 1.00 48.97 183 GLY A C 1
ATOM 1437 O O . GLY A 1 183 ? 21.317 -28.035 -27.471 1.00 48.97 183 GLY A O 1
ATOM 1438 N N . LYS A 1 184 ? 23.382 -27.367 -28.067 1.00 35.09 184 LYS A N 1
ATOM 1439 C CA . LYS A 1 184 ? 23.418 -27.972 -29.400 1.00 35.09 184 LYS A CA 1
ATOM 1440 C C . LYS A 1 184 ? 24.822 -27.952 -29.977 1.00 35.09 184 LYS A C 1
ATOM 1442 O O . LYS A 1 184 ? 25.484 -26.904 -29.836 1.00 35.09 184 LYS A O 1
#

pLDDT: mean 72.04, std 18.65, range [33.84, 95.69]

Sequence (184 aa):
MSSGTPPLEEGLGDSDVCVHTTSPVPLIGDRPPHDFLEHWTHLTAFLRLLADESGPTIPIKSVVIELADSIGNVEGFLNGGEEYEALKNKLENIFEMLAQHYGAEVSPGVSVIVERLCEDIDRELQHVKEMLNQDRLVRLKEESDDLEDVLRHYDRIIDMLKRVTLNANATMWKIMDKSGMVGK

Solvent-accessible surface area (backbone atoms only — not comparable to full-atom values): 11038 Å² total; per-residue (Å²): 135,87,84,85,84,87,85,90,83,87,83,84,81,89,71,95,71,78,84,76,76,76,69,78,73,83,66,89,74,86,74,62,57,79,76,60,52,74,81,33,68,30,50,49,52,31,54,49,58,55,64,76,50,92,57,96,53,56,54,59,46,53,42,52,54,53,49,49,39,52,48,53,56,48,42,70,69,54,67,72,34,72,69,50,52,53,51,49,52,56,50,38,55,51,25,40,50,34,56,75,34,58,47,94,74,58,53,74,76,45,47,57,52,42,47,53,44,31,55,55,38,46,53,44,50,52,53,45,52,66,57,60,34,80,89,35,48,66,49,43,76,75,35,71,65,59,43,51,52,48,53,51,43,49,53,51,40,53,54,44,51,52,50,41,30,64,56,32,25,45,68,68,54,58,56,54,62,69,69,71,74,77,88,131

Nearest PDB structures (foldseek):
  7u8o-assembly1_j  TM=2.824E-01  e=1.671E+00  Sus scrofa
  7u8p-assembly1_m  TM=2.711E-01  e=1.843E+00  Sus scrofa
  8eas-assembly1_h  TM=2.761E-01  e=2.864E+00  Saccharomyces cerevisiae
  9brb-assembly1_m  TM=2.688E-01  e=3.159E+00  Rattus norvegicus
  3j9v-assembly1_R  TM=2.572E-01  e=3.484E+00  Saccharomyces cerevisiae